Protein AF-A0A1Q7PK46-F1 (afdb_monomer_lite)

Secondary structure (DSSP, 8-state):
--HHHHSSHHHHHHHHHHHHHHHHHHHTT-HHHHHT--HHHHHHHHHHHHHHHHHHHHHT---------SEEEEETTEEEEEEEEEETTTEEEEEEEEEEEETTEEEEEEEEEEESSS-EEEE-TTTT-EEEEPPTTT-S-HHHHHHHHHHTT-HHHHHHHHT-HHHHHT--HHHHHHHHHHHHHHHHHHHT-

Sequence (193 aa):
LDPTVTGNPLRWTMTQLRRKLPAMLGRAGYEQIALQIDPSQLMPTLDEVEAKACEMAISKRRTVRHNRGTDVIEAGNIRFGLEMRVAGQGDGGMAIHVLGDIAGQEIELLAFDCFRIYPHY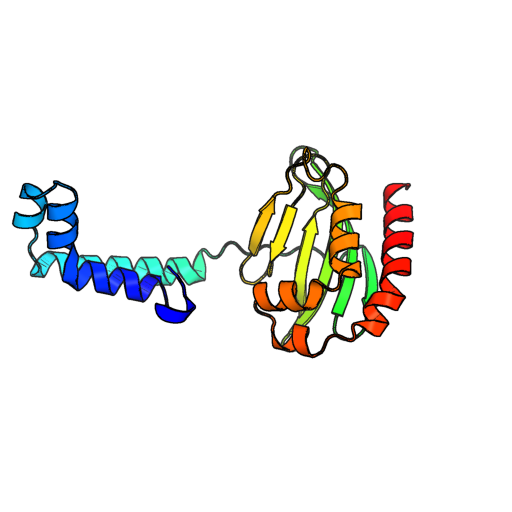HYGPRYKNERIYLDKTLVPDPFKWALNQFKGGKLPAMLTRAGYPTVAAALDEGLIAEKLPEVEARAQTMLSA

Foldseek 3Di:
DPCVVQPPVLVSVLVCCLPCVLVVCVVVVNNVVSVVDDSVVVPVVSVVVSVVVVCCVPVVQQADADDQAPDWADQFQWIWHWHFDQDPPRKTGIKTFIWGDDPNDIAGQKIFGQIDPWTWMAGRSRANRDIDTDDCVVVVGSPVVVLVCLLVVVVLVSSVVSVNNVSSVRGPSVSSNVCSVVVVVVRVVVRVD

Radius of gyration: 22.3 Å; chains: 1; bounding box: 48×36×62 Å

Structure (mmCIF, N/CA/C/O backbone):
data_AF-A0A1Q7PK46-F1
#
_entry.id   AF-A0A1Q7PK46-F1
#
loop_
_atom_site.group_PDB
_atom_site.id
_atom_site.type_symbol
_atom_site.label_atom_id
_atom_site.label_alt_id
_atom_site.label_comp_id
_atom_site.label_asym_id
_atom_site.label_entity_id
_atom_site.label_seq_id
_atom_site.pdbx_PDB_ins_code
_atom_site.Cartn_x
_atom_site.Cartn_y
_atom_site.Cartn_z
_atom_site.occupancy
_atom_site.B_iso_or_equiv
_atom_site.auth_seq_id
_atom_site.auth_comp_id
_atom_site.auth_asym_id
_atom_site.auth_atom_id
_atom_site.pdbx_PDB_model_num
ATOM 1 N N . LEU A 1 1 ? -5.016 -5.047 18.318 1.00 65.25 1 LEU A N 1
ATOM 2 C CA . LEU A 1 1 ? -6.088 -6.067 18.291 1.00 65.25 1 LEU A CA 1
ATOM 3 C C . LEU A 1 1 ? -5.917 -6.853 17.012 1.00 65.25 1 LEU A C 1
ATOM 5 O O . LEU A 1 1 ? -5.817 -6.220 15.968 1.00 65.25 1 LEU A O 1
ATOM 9 N N . ASP A 1 2 ? -5.809 -8.175 17.096 1.00 73.00 2 ASP A N 1
ATOM 10 C CA . ASP A 1 2 ? -5.781 -9.016 15.900 1.00 73.00 2 ASP A CA 1
ATOM 11 C C . ASP A 1 2 ? -7.210 -9.097 15.331 1.00 73.00 2 ASP A C 1
ATOM 13 O O . ASP A 1 2 ? -8.093 -9.668 15.986 1.00 73.00 2 ASP A O 1
ATOM 17 N N . PRO A 1 3 ? -7.474 -8.499 14.154 1.00 66.25 3 PRO A N 1
ATOM 18 C CA . PRO A 1 3 ? -8.810 -8.481 13.565 1.00 66.25 3 PRO A CA 1
ATOM 19 C C . PRO A 1 3 ? -9.306 -9.885 13.190 1.00 66.25 3 PRO A C 1
ATOM 21 O O . PRO A 1 3 ? -10.510 -10.084 13.059 1.00 66.25 3 PRO A O 1
ATOM 24 N N . THR A 1 4 ? -8.406 -10.864 13.071 1.00 69.44 4 THR A N 1
ATOM 25 C CA . THR A 1 4 ? -8.730 -12.256 12.735 1.00 69.44 4 THR A CA 1
ATOM 26 C C . THR A 1 4 ? -9.506 -12.940 13.859 1.00 69.44 4 THR A C 1
ATOM 28 O O . THR A 1 4 ? -10.472 -13.648 13.597 1.00 69.44 4 THR A O 1
ATOM 31 N N . VAL A 1 5 ? -9.129 -12.691 15.118 1.00 75.06 5 VAL A N 1
ATOM 32 C CA . VAL A 1 5 ? -9.766 -13.307 16.299 1.00 75.06 5 VAL A CA 1
ATOM 33 C C . VAL A 1 5 ? -10.762 -12.386 17.003 1.00 75.06 5 VAL A C 1
ATOM 35 O O . VAL A 1 5 ? -11.667 -12.862 17.682 1.00 75.06 5 VAL A O 1
ATOM 38 N N . THR A 1 6 ? -10.620 -11.064 16.859 1.00 75.88 6 THR A N 1
ATOM 39 C CA . THR A 1 6 ? -11.497 -10.084 17.534 1.00 75.88 6 THR A CA 1
ATOM 40 C C . THR A 1 6 ? -12.647 -9.582 16.659 1.00 75.88 6 THR A C 1
ATOM 42 O O . THR A 1 6 ? -13.544 -8.903 17.162 1.00 75.88 6 THR A O 1
ATOM 45 N N . GLY A 1 7 ? -12.662 -9.930 15.367 1.00 80.38 7 GLY A N 1
ATOM 46 C CA . GLY A 1 7 ? -13.632 -9.411 14.409 1.00 80.38 7 GLY A CA 1
ATOM 47 C C . GLY A 1 7 ? -13.458 -7.906 14.203 1.00 80.38 7 GLY A C 1
ATOM 48 O O . GLY A 1 7 ? -12.339 -7.412 14.079 1.00 80.38 7 GLY A O 1
ATOM 49 N N . ASN A 1 8 ? -14.565 -7.156 14.164 1.00 83.62 8 ASN A N 1
ATOM 50 C CA . ASN A 1 8 ? -14.512 -5.697 14.051 1.00 83.62 8 ASN A CA 1
ATOM 51 C C . ASN A 1 8 ? -13.939 -5.082 15.353 1.00 83.62 8 ASN A C 1
ATOM 53 O O . ASN A 1 8 ? -14.611 -5.142 16.389 1.00 83.62 8 ASN A O 1
ATOM 57 N N . PRO A 1 9 ? -12.753 -4.436 15.319 1.00 87.00 9 PRO A N 1
ATOM 58 C CA . PRO A 1 9 ? -12.101 -3.933 16.529 1.00 87.00 9 PRO A CA 1
ATOM 59 C C . PRO A 1 9 ? -12.881 -2.824 17.243 1.00 87.00 9 PRO A C 1
ATOM 61 O O . PRO A 1 9 ? -12.816 -2.723 18.468 1.00 87.00 9 PRO A O 1
ATOM 64 N N . LEU A 1 10 ? -13.635 -2.005 16.502 1.00 89.44 10 LEU A N 1
ATOM 65 C CA . LEU A 1 10 ? -14.489 -0.964 17.075 1.00 89.44 10 LEU A CA 1
ATOM 66 C C . LEU A 1 10 ? -15.607 -1.608 17.890 1.00 89.44 10 LEU A C 1
ATOM 68 O O . LEU A 1 10 ? -15.747 -1.318 19.076 1.00 89.44 10 LEU A O 1
ATOM 72 N N . ARG A 1 11 ? -16.328 -2.564 17.296 1.00 88.12 11 ARG A N 1
ATOM 73 C CA . ARG A 1 11 ? -17.405 -3.288 17.986 1.00 88.12 11 ARG A CA 1
ATOM 74 C C . ARG A 1 11 ? -16.891 -4.037 19.216 1.00 88.12 11 ARG A C 1
ATOM 76 O O . ARG A 1 11 ? -17.524 -4.013 20.274 1.00 88.12 11 ARG A O 1
ATOM 83 N N . TRP A 1 12 ? -15.731 -4.685 19.099 1.00 91.06 12 TRP A N 1
ATOM 84 C CA . TRP A 1 12 ? -15.086 -5.346 20.233 1.00 91.06 12 TRP A CA 1
ATOM 85 C C . TRP A 1 12 ? -14.788 -4.351 21.364 1.00 91.06 12 TRP A C 1
ATOM 87 O O . TRP A 1 12 ? -15.146 -4.607 22.515 1.00 91.06 12 TRP A O 1
ATOM 97 N N . THR A 1 13 ? -14.212 -3.191 21.030 1.00 93.00 13 THR A N 1
ATOM 98 C CA . THR A 1 13 ? -13.866 -2.130 21.992 1.00 93.00 13 THR A CA 1
ATOM 99 C C . THR A 1 13 ? -15.111 -1.595 22.695 1.00 93.00 13 THR A C 1
ATOM 101 O O . THR A 1 13 ? -15.152 -1.555 23.924 1.00 93.00 13 THR A O 1
ATOM 104 N N . MET A 1 14 ? -16.167 -1.279 21.942 1.00 94.94 14 MET A N 1
ATOM 105 C CA . MET A 1 14 ? -17.439 -0.802 22.494 1.00 94.94 14 MET A CA 1
ATOM 106 C C . MET A 1 14 ? -18.112 -1.838 23.404 1.00 94.94 14 MET A C 1
ATOM 108 O O . MET A 1 14 ? -18.717 -1.471 24.415 1.00 94.94 14 MET A O 1
ATOM 112 N N . THR A 1 15 ? -17.945 -3.131 23.105 1.00 93.38 15 THR A N 1
ATOM 113 C CA . THR A 1 15 ? -18.403 -4.229 23.970 1.00 93.38 15 THR A CA 1
ATOM 114 C C . THR A 1 15 ? -17.624 -4.276 25.287 1.00 93.38 15 THR A C 1
ATOM 116 O O . THR A 1 15 ? -18.228 -4.458 26.347 1.00 93.38 15 THR A O 1
ATOM 119 N N . GLN A 1 16 ? -16.297 -4.097 25.251 1.00 94.75 16 GLN A N 1
ATOM 120 C CA . GLN A 1 16 ? -15.490 -4.062 26.475 1.00 94.75 16 GLN A CA 1
ATOM 121 C C . GLN A 1 16 ? -15.822 -2.840 27.328 1.00 94.75 16 GLN A C 1
ATOM 123 O O . GLN A 1 16 ? -16.005 -2.985 28.534 1.00 94.75 16 GLN A O 1
ATOM 128 N N . LEU A 1 17 ? -15.974 -1.659 26.719 1.00 95.94 17 LEU A N 1
ATOM 129 C CA . LEU A 1 17 ? -16.371 -0.442 27.433 1.00 95.94 17 LEU A CA 1
ATOM 130 C C . LEU A 1 17 ? -17.714 -0.635 28.153 1.00 95.94 17 LEU A C 1
ATOM 132 O O . LEU A 1 17 ? -17.801 -0.382 29.350 1.00 95.94 17 LEU A O 1
ATOM 136 N N . ARG A 1 18 ? -18.726 -1.202 27.484 1.00 95.12 18 ARG A N 1
ATOM 137 C CA . ARG A 1 18 ? -20.038 -1.460 28.108 1.00 95.12 18 ARG A CA 1
ATOM 138 C C . ARG A 1 18 ? -19.973 -2.401 29.304 1.00 95.12 18 ARG A C 1
ATOM 140 O O . ARG A 1 18 ? -20.710 -2.229 30.266 1.00 95.12 18 ARG A O 1
ATOM 147 N N . ARG A 1 19 ? -19.118 -3.423 29.238 1.00 94.38 19 ARG A N 1
ATOM 148 C CA . ARG A 1 19 ? -19.104 -4.512 30.228 1.00 94.38 19 ARG A CA 1
ATOM 149 C C . ARG A 1 19 ? -18.072 -4.343 31.332 1.00 94.38 19 ARG A C 1
ATOM 151 O O . ARG A 1 19 ? -18.209 -4.968 32.379 1.00 94.38 19 ARG A O 1
ATOM 158 N N . LYS A 1 20 ? -16.987 -3.616 31.067 1.00 96.00 20 LYS A N 1
ATOM 159 C CA . LYS A 1 20 ? -15.769 -3.659 31.885 1.00 96.00 20 LYS A CA 1
ATOM 160 C C . LYS A 1 20 ? -15.208 -2.285 32.230 1.00 96.00 20 LYS A C 1
ATOM 162 O O . LYS A 1 20 ? -14.212 -2.252 32.942 1.00 96.00 20 LYS A O 1
ATOM 167 N N . LEU A 1 21 ? -15.803 -1.173 31.783 1.00 95.38 21 LEU A N 1
ATOM 168 C CA . LEU A 1 21 ? -15.226 0.160 32.005 1.00 95.38 21 LEU A CA 1
ATOM 169 C C . LEU A 1 21 ? -14.903 0.470 33.481 1.00 95.38 21 LEU A C 1
ATOM 171 O O . LEU A 1 21 ? -13.758 0.843 33.729 1.00 95.38 21 LEU A O 1
ATOM 175 N N . PRO A 1 22 ? -15.792 0.228 34.467 1.00 94.19 22 PRO A N 1
ATOM 176 C CA . PRO A 1 22 ? -15.447 0.454 35.874 1.00 94.19 22 PRO A CA 1
ATOM 177 C C . PRO A 1 22 ? -14.246 -0.385 36.338 1.00 94.19 22 PRO A C 1
ATOM 179 O O . PRO A 1 22 ? -13.312 0.139 36.934 1.00 94.19 22 PRO A O 1
ATOM 182 N N . ALA A 1 23 ? -14.208 -1.672 35.979 1.00 95.50 23 ALA A N 1
ATOM 183 C CA . ALA A 1 23 ? -13.093 -2.555 36.329 1.00 95.50 23 ALA A CA 1
ATOM 184 C C . ALA A 1 23 ? -11.773 -2.141 35.651 1.00 95.50 23 ALA A C 1
ATOM 186 O O . ALA A 1 23 ? -10.703 -2.264 36.245 1.00 95.50 23 ALA A O 1
ATOM 187 N N . MET A 1 24 ? -11.835 -1.642 34.410 1.00 97.00 24 MET A N 1
ATOM 188 C CA . MET A 1 24 ? -10.669 -1.107 33.701 1.00 97.00 24 MET A CA 1
ATOM 189 C C . MET A 1 24 ? -10.132 0.155 34.386 1.00 97.00 24 MET A C 1
ATOM 191 O O . MET A 1 24 ? -8.918 0.291 34.522 1.00 97.00 24 MET A O 1
ATOM 195 N N . LEU A 1 25 ? -11.016 1.039 34.856 1.00 96.44 25 LEU A N 1
ATOM 196 C CA . LEU A 1 25 ? -10.638 2.250 35.588 1.00 96.44 25 LEU A CA 1
ATOM 197 C C . LEU A 1 25 ? -10.035 1.936 36.957 1.00 96.44 25 LEU A C 1
ATOM 199 O O . LEU A 1 25 ? -8.979 2.480 37.274 1.00 96.44 25 LEU A O 1
ATOM 203 N N . GLY A 1 26 ? -10.634 1.021 37.723 1.00 95.69 26 GLY A N 1
ATOM 204 C CA . GLY A 1 26 ? -10.070 0.577 39.001 1.00 95.69 26 GLY A CA 1
ATOM 205 C C . GLY A 1 26 ? -8.669 -0.014 38.833 1.00 95.69 26 GLY A C 1
ATOM 206 O O . GLY A 1 26 ? -7.710 0.423 39.467 1.00 95.69 26 GLY A O 1
ATOM 207 N N . ARG A 1 27 ? -8.492 -0.900 37.841 1.00 96.19 27 ARG A N 1
ATO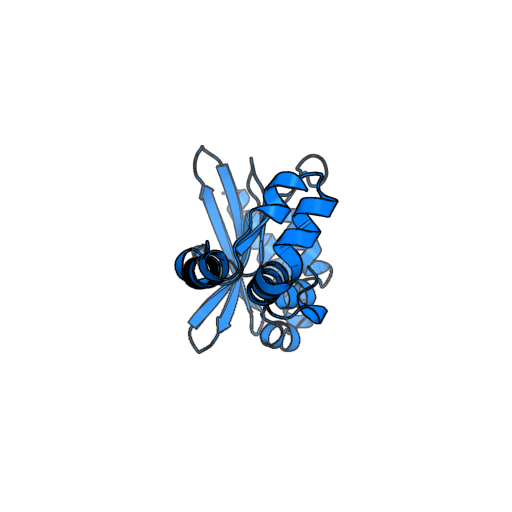M 208 C CA . ARG A 1 27 ? -7.170 -1.448 37.490 1.00 96.19 27 ARG A CA 1
ATOM 209 C C . ARG A 1 27 ? -6.155 -0.374 37.084 1.00 96.19 27 ARG A C 1
ATOM 211 O O . ARG A 1 27 ? -4.967 -0.545 37.339 1.00 96.19 27 ARG A O 1
ATOM 218 N N . ALA A 1 28 ? -6.599 0.699 36.436 1.00 96.25 28 ALA A N 1
ATOM 219 C CA . ALA A 1 28 ? -5.750 1.824 36.053 1.00 96.25 28 ALA A CA 1
ATOM 220 C C . ALA A 1 28 ? -5.444 2.790 37.221 1.00 96.25 28 ALA A C 1
ATOM 222 O O . ALA A 1 28 ? -4.757 3.785 37.008 1.00 96.25 28 ALA A O 1
ATOM 223 N N . GLY A 1 29 ? -5.919 2.504 38.441 1.00 96.88 29 GLY A N 1
ATOM 224 C CA . GLY A 1 29 ? -5.702 3.324 39.637 1.00 96.88 29 GLY A CA 1
ATOM 225 C C . GLY A 1 29 ? -6.767 4.401 39.870 1.00 96.88 29 GLY A C 1
ATOM 226 O O . GLY A 1 29 ? -6.625 5.213 40.780 1.00 96.88 29 GLY A O 1
ATOM 227 N N . TYR A 1 30 ? -7.848 4.409 39.085 1.00 96.38 30 TYR A N 1
ATOM 228 C CA . TYR A 1 30 ? -8.936 5.389 39.161 1.00 96.38 30 TYR A CA 1
ATOM 229 C C . TYR A 1 30 ? -10.172 4.839 39.887 1.00 96.38 30 TYR A C 1
ATOM 231 O O . TYR A 1 30 ? -11.304 5.026 39.440 1.00 96.38 30 TYR A O 1
ATOM 239 N N . GLU A 1 31 ? -9.968 4.165 41.021 1.00 95.31 31 GLU A N 1
ATOM 240 C CA . GLU A 1 31 ? -11.033 3.495 41.787 1.00 95.31 31 GLU A CA 1
ATOM 241 C C . GLU A 1 31 ? -12.183 4.451 42.155 1.00 95.31 31 GLU A C 1
ATOM 243 O O . GLU A 1 31 ? -13.356 4.124 41.997 1.00 95.31 31 GLU A O 1
ATOM 248 N N . GLN A 1 32 ? -11.850 5.682 42.561 1.00 95.75 32 GLN A N 1
ATOM 249 C CA . GLN A 1 32 ? -12.845 6.694 42.930 1.00 95.75 32 GLN A CA 1
ATOM 250 C C . GLN A 1 32 ? -13.731 7.114 41.751 1.00 95.75 32 GLN A C 1
ATOM 252 O O . GLN A 1 32 ? -14.912 7.381 41.939 1.00 95.75 32 GLN A O 1
ATOM 257 N N . ILE A 1 33 ? -13.184 7.135 40.531 1.00 94.12 33 ILE A N 1
ATOM 258 C CA . ILE A 1 33 ? -13.953 7.432 39.316 1.00 94.12 33 ILE A CA 1
ATOM 259 C C . ILE A 1 33 ? -14.823 6.227 38.956 1.00 94.12 33 ILE A C 1
ATOM 261 O O . ILE A 1 33 ? -15.988 6.396 38.610 1.00 94.12 33 ILE A O 1
ATOM 265 N N . ALA A 1 34 ? -14.287 5.007 39.077 1.00 93.69 34 ALA A N 1
ATOM 266 C CA . ALA A 1 34 ? -15.022 3.779 38.787 1.00 93.69 34 ALA A CA 1
ATOM 267 C C . ALA A 1 34 ? -16.292 3.636 39.644 1.00 93.69 34 ALA A C 1
ATOM 269 O O . ALA A 1 34 ? -17.333 3.245 39.118 1.00 93.69 34 ALA A O 1
ATOM 270 N N . LEU A 1 35 ? -16.217 3.998 40.930 1.00 94.06 35 LEU A N 1
ATOM 271 C CA . LEU A 1 35 ? -17.347 3.963 41.868 1.00 94.06 35 LEU A CA 1
ATOM 272 C C . LEU A 1 35 ? -18.450 4.982 41.547 1.00 94.06 35 LEU A C 1
ATOM 274 O O . LEU A 1 35 ? -19.590 4.792 41.958 1.00 94.06 35 LEU A O 1
ATOM 278 N N . GLN A 1 36 ? -18.122 6.054 40.825 1.00 95.00 36 GLN A N 1
ATOM 279 C CA . GLN A 1 36 ? -19.065 7.121 40.472 1.00 95.00 36 GLN A CA 1
ATOM 280 C C . GLN A 1 36 ? -19.786 6.873 39.142 1.00 95.00 36 GLN A C 1
ATOM 282 O O . GLN A 1 36 ? -20.652 7.657 38.758 1.00 95.00 36 GLN A O 1
ATOM 287 N N . ILE A 1 37 ? -19.441 5.806 38.415 1.00 93.00 37 ILE A N 1
ATOM 288 C CA . ILE A 1 37 ? -20.071 5.504 37.130 1.00 93.00 37 ILE A CA 1
ATOM 289 C C . ILE A 1 37 ? -21.493 4.997 37.354 1.00 93.00 37 ILE A C 1
ATOM 291 O O . ILE A 1 37 ? -21.697 3.888 37.845 1.00 93.00 37 ILE A O 1
ATOM 295 N N . ASP A 1 38 ? -22.465 5.778 36.890 1.00 93.94 38 ASP A N 1
ATOM 296 C CA . ASP A 1 38 ? -23.855 5.359 36.749 1.00 93.94 38 ASP A CA 1
ATOM 297 C C . ASP A 1 38 ? -24.055 4.648 35.393 1.00 93.94 38 ASP A C 1
ATOM 299 O O . ASP A 1 38 ? -23.946 5.286 34.336 1.00 93.94 38 ASP A O 1
ATOM 303 N N . PRO A 1 39 ? -24.371 3.336 35.376 1.00 89.69 39 PRO A N 1
ATOM 304 C CA . PRO A 1 39 ? -24.617 2.606 34.137 1.00 89.69 39 PRO A CA 1
ATOM 305 C C . PRO A 1 39 ? -25.751 3.200 33.293 1.00 89.69 39 PRO A C 1
ATOM 307 O O . PRO A 1 39 ? -25.677 3.146 32.066 1.00 89.69 39 PRO A O 1
ATOM 310 N N . SER A 1 40 ? -26.777 3.782 33.921 1.00 93.38 40 SER A N 1
ATOM 311 C CA . SER A 1 40 ? -27.939 4.335 33.216 1.00 93.38 40 SER A CA 1
ATOM 312 C C . SER A 1 40 ? -27.595 5.587 32.403 1.00 93.38 40 SER A C 1
ATOM 314 O O . SER A 1 40 ? -28.170 5.803 31.339 1.00 93.38 40 SER A O 1
ATOM 316 N N . GLN A 1 41 ? -26.599 6.359 32.848 1.00 93.38 41 GLN A N 1
ATOM 317 C CA . GLN A 1 41 ? -26.070 7.526 32.132 1.00 93.38 41 GLN A CA 1
ATOM 318 C C . GLN A 1 41 ? -24.951 7.142 31.152 1.00 93.38 41 GLN A C 1
ATOM 320 O O . GLN A 1 41 ? -24.800 7.742 30.083 1.00 93.38 41 GLN A O 1
ATOM 325 N N . LEU A 1 42 ? -24.170 6.111 31.491 1.00 93.00 42 LEU A N 1
ATOM 326 C CA . LEU A 1 42 ? -23.065 5.642 30.662 1.00 93.00 42 LEU A CA 1
ATOM 327 C C . LEU A 1 42 ? -23.545 4.971 29.368 1.00 93.00 42 LEU A C 1
ATOM 329 O O . LEU A 1 42 ? -22.960 5.226 28.316 1.00 93.00 42 LEU A O 1
ATOM 333 N N . MET A 1 43 ? -24.567 4.106 29.422 1.00 94.38 43 MET A N 1
ATOM 334 C CA . MET A 1 43 ? -24.985 3.329 28.243 1.00 94.38 43 MET A CA 1
ATOM 335 C C . MET A 1 43 ? -25.420 4.215 27.058 1.00 94.38 43 MET A C 1
ATOM 337 O O . MET A 1 43 ? -24.848 4.026 25.983 1.00 94.38 43 MET A O 1
ATOM 341 N N . PRO A 1 44 ? -26.301 5.227 27.223 1.00 96.62 44 PRO A N 1
ATOM 342 C CA . PRO A 1 44 ? -26.673 6.124 26.122 1.00 96.62 44 PRO A CA 1
ATOM 343 C C . PRO A 1 44 ? -25.472 6.884 25.549 1.00 96.62 44 PRO A C 1
ATOM 345 O O . PRO A 1 44 ? -25.319 7.009 24.336 1.00 96.62 44 PRO A O 1
ATOM 348 N N . THR A 1 45 ? -24.555 7.321 26.418 1.00 96.25 45 THR A N 1
ATOM 349 C CA . THR A 1 45 ? -23.322 7.997 25.995 1.00 96.25 45 THR A CA 1
ATOM 350 C C . THR A 1 45 ? -22.448 7.074 25.142 1.00 96.25 45 THR A C 1
ATOM 352 O O . THR A 1 45 ? -21.900 7.488 24.122 1.00 96.25 45 THR A O 1
ATOM 355 N N . LEU A 1 46 ? -22.318 5.799 25.522 1.00 96.44 46 LEU A N 1
ATOM 356 C CA . LEU A 1 46 ? -21.568 4.821 24.737 1.00 96.44 46 LEU A CA 1
ATOM 357 C C . LEU A 1 46 ? -22.254 4.479 23.405 1.00 96.44 46 LEU A C 1
ATOM 359 O O . LEU A 1 46 ? -21.551 4.122 22.456 1.00 96.44 46 LEU A O 1
ATOM 363 N N . ASP A 1 47 ? -23.581 4.579 23.305 1.00 95.31 47 ASP A N 1
ATOM 364 C CA . ASP A 1 47 ? -24.308 4.424 22.037 1.00 95.31 47 ASP A CA 1
ATOM 365 C C . ASP A 1 47 ? -23.990 5.583 21.085 1.00 95.31 47 ASP A C 1
ATOM 367 O O . ASP A 1 47 ? -23.646 5.354 19.924 1.00 95.31 47 ASP A O 1
ATOM 371 N N . GLU A 1 48 ? -23.979 6.821 21.587 1.00 96.25 48 GLU A N 1
ATOM 372 C CA . GLU A 1 48 ? -23.547 7.984 20.804 1.00 96.25 48 GLU A CA 1
ATOM 373 C C . GLU A 1 48 ? -22.084 7.881 20.356 1.00 96.25 48 GLU A C 1
ATOM 375 O O . GLU A 1 48 ? -21.753 8.213 19.213 1.00 96.25 48 GLU A O 1
ATOM 380 N N . VAL A 1 49 ? -21.196 7.422 21.245 1.00 95.38 49 VAL A N 1
ATOM 381 C CA . VAL A 1 49 ? -19.780 7.205 20.919 1.00 95.38 49 VAL A CA 1
ATOM 382 C C . VAL A 1 49 ? -19.638 6.147 19.828 1.00 95.38 49 VAL A C 1
ATOM 384 O O . VAL A 1 49 ? -18.883 6.361 18.882 1.00 95.38 49 VAL A O 1
ATOM 387 N N . GLU A 1 50 ? -20.364 5.030 19.919 1.00 94.81 50 GLU A N 1
ATOM 388 C CA . GLU A 1 50 ? -20.331 3.979 18.897 1.00 94.81 50 GLU A CA 1
ATOM 389 C C . GLU A 1 50 ? -20.851 4.483 17.550 1.00 94.81 50 GLU A C 1
ATOM 391 O O . GLU A 1 50 ? -20.200 4.257 16.530 1.00 94.81 50 GLU A O 1
ATOM 396 N N . ALA A 1 51 ? -21.965 5.220 17.539 1.00 92.81 51 ALA A N 1
ATOM 397 C CA . ALA A 1 51 ? -22.526 5.802 16.324 1.00 92.81 51 ALA A CA 1
ATOM 398 C C . ALA A 1 51 ? -21.530 6.754 15.642 1.00 92.81 51 ALA A C 1
ATOM 400 O O . ALA A 1 51 ? -21.215 6.577 14.462 1.00 92.81 51 ALA A O 1
ATOM 401 N N . LYS A 1 52 ? -20.953 7.699 16.397 1.00 93.19 52 LYS A N 1
ATOM 402 C CA . LYS A 1 52 ? -19.942 8.642 15.886 1.00 93.19 52 LYS A CA 1
ATOM 403 C C . LYS A 1 52 ? -18.677 7.921 15.420 1.00 93.19 52 LYS A C 1
ATOM 405 O O . LYS A 1 52 ? -18.112 8.270 14.386 1.00 93.19 52 LYS A O 1
ATOM 410 N N . ALA A 1 53 ? -18.222 6.903 16.150 1.00 89.69 53 ALA A N 1
ATOM 411 C CA . ALA A 1 53 ? -17.041 6.135 15.772 1.00 89.69 53 ALA A CA 1
ATOM 412 C C . ALA A 1 53 ? -17.273 5.331 14.480 1.00 89.69 53 ALA A C 1
ATOM 414 O O . ALA A 1 53 ? -16.399 5.312 13.611 1.00 89.69 53 ALA A O 1
ATOM 415 N N . CYS A 1 54 ? -18.444 4.707 14.324 1.00 87.44 54 CYS A N 1
ATOM 416 C CA . CYS A 1 54 ? -18.843 4.007 13.102 1.00 87.44 54 CYS A CA 1
ATOM 417 C C . CYS A 1 54 ? -18.933 4.964 11.911 1.00 87.44 54 CYS A C 1
ATOM 419 O O . CYS A 1 54 ? -18.389 4.665 10.848 1.00 87.44 54 CYS A O 1
ATOM 421 N N . GLU A 1 55 ? -19.555 6.130 12.100 1.00 88.88 55 GLU A N 1
ATOM 422 C CA . GLU A 1 55 ? -19.612 7.180 11.086 1.00 88.88 55 GLU A CA 1
ATOM 423 C C . GLU A 1 55 ? -18.199 7.588 10.657 1.00 88.88 55 GLU A C 1
ATOM 425 O O . GLU A 1 55 ? -17.872 7.524 9.475 1.00 88.88 55 GLU A O 1
ATOM 430 N N . MET A 1 56 ? -17.319 7.915 11.610 1.00 85.75 56 MET A N 1
ATOM 431 C CA . MET A 1 56 ? -15.935 8.300 11.326 1.00 85.75 56 MET A CA 1
ATOM 432 C C . MET A 1 56 ? -15.141 7.192 10.621 1.00 85.75 56 MET A C 1
ATOM 434 O O . MET A 1 56 ? -14.338 7.487 9.736 1.00 85.75 56 MET A O 1
ATOM 438 N N . ALA A 1 57 ? -15.367 5.923 10.971 1.00 81.88 57 ALA A N 1
ATOM 439 C CA . ALA A 1 57 ? -14.706 4.779 10.340 1.00 81.88 57 ALA A CA 1
ATOM 440 C C . ALA A 1 57 ? -15.077 4.602 8.854 1.00 81.88 57 ALA A C 1
ATOM 442 O O . ALA A 1 57 ? -14.365 3.900 8.124 1.00 81.88 57 ALA A O 1
ATOM 443 N N . ILE A 1 58 ? -16.169 5.231 8.413 1.00 77.19 58 ILE A N 1
ATOM 444 C CA . ILE A 1 58 ? -16.624 5.266 7.022 1.00 77.19 58 ILE A CA 1
ATOM 445 C C . ILE A 1 58 ? -16.243 6.607 6.384 1.00 77.19 58 ILE A C 1
ATOM 447 O O . ILE A 1 58 ? -15.500 6.632 5.405 1.00 77.19 58 ILE A O 1
ATOM 451 N N . SER A 1 59 ? -16.711 7.721 6.953 1.00 74.56 59 SER A N 1
ATOM 452 C CA . SER A 1 59 ? -16.646 9.060 6.354 1.00 74.56 59 SER A CA 1
ATOM 453 C C . SER A 1 59 ? -15.272 9.719 6.450 1.00 74.56 59 SER A C 1
ATOM 455 O O . SER A 1 59 ? -14.922 10.538 5.605 1.00 74.56 59 SER A O 1
ATOM 457 N N . LYS A 1 60 ? -14.462 9.351 7.451 1.00 73.50 60 LYS A N 1
ATOM 458 C CA . LYS A 1 60 ? -13.115 9.907 7.664 1.00 73.50 60 LYS A CA 1
ATOM 459 C C . LYS A 1 60 ? -12.005 8.934 7.284 1.00 73.50 60 LYS A C 1
ATOM 461 O O . LYS A 1 60 ? -10.855 9.129 7.691 1.00 73.50 60 LYS A O 1
ATOM 466 N N . ARG A 1 61 ? -12.302 7.896 6.487 1.00 71.69 61 ARG A N 1
ATOM 467 C CA . ARG A 1 61 ? -11.239 7.095 5.868 1.00 71.69 61 ARG A CA 1
ATOM 468 C C . ARG A 1 61 ? -10.383 8.006 5.008 1.00 71.69 61 ARG A C 1
ATOM 470 O O . ARG A 1 61 ? -10.833 8.578 4.022 1.00 71.69 61 ARG A O 1
ATOM 477 N N . ARG A 1 62 ? -9.114 8.117 5.384 1.00 76.62 62 ARG A N 1
ATOM 478 C CA . ARG A 1 62 ? -8.116 8.800 4.573 1.00 76.62 62 ARG A CA 1
ATOM 479 C C . ARG A 1 62 ? -7.791 7.896 3.398 1.00 76.62 62 ARG A C 1
ATOM 481 O O . ARG A 1 62 ? -6.904 7.071 3.530 1.00 76.62 62 ARG A O 1
ATOM 488 N N . THR A 1 63 ? -8.477 8.036 2.277 1.00 84.19 63 THR A N 1
ATOM 489 C CA . THR A 1 63 ? -8.039 7.456 1.001 1.00 84.19 63 THR A CA 1
ATOM 490 C C . THR A 1 63 ? -7.257 8.489 0.209 1.00 84.19 63 THR A C 1
ATOM 492 O O . THR A 1 63 ? -7.485 9.689 0.361 1.00 84.19 63 THR A O 1
ATOM 495 N N . VAL A 1 64 ? -6.357 8.040 -0.655 1.00 84.06 64 VAL A N 1
ATOM 496 C CA . VAL A 1 64 ? -5.696 8.891 -1.646 1.00 84.06 64 VAL A CA 1
ATOM 497 C C . VAL A 1 64 ? -5.966 8.296 -3.024 1.00 84.06 64 VAL A C 1
ATOM 499 O O . VAL A 1 64 ? -6.057 7.079 -3.183 1.00 84.06 64 VAL A O 1
ATOM 502 N N . ARG A 1 65 ? -6.142 9.168 -4.015 1.00 85.25 65 ARG A N 1
ATOM 503 C CA . ARG A 1 65 ? -6.185 8.789 -5.423 1.00 85.25 65 ARG A CA 1
ATOM 504 C C . ARG A 1 65 ? -4.986 9.425 -6.105 1.00 85.25 65 ARG A C 1
ATOM 506 O O . ARG A 1 65 ? -4.900 10.651 -6.143 1.00 85.25 65 ARG A O 1
ATOM 513 N N . HIS A 1 66 ? -4.083 8.602 -6.613 1.00 85.69 66 HIS A N 1
ATOM 514 C CA . HIS A 1 66 ? -3.041 9.063 -7.517 1.00 85.69 66 HIS A CA 1
ATOM 515 C C . HIS A 1 66 ? -3.513 8.999 -8.970 1.00 85.69 66 HIS A C 1
ATOM 517 O O . HIS A 1 66 ? -4.608 8.507 -9.274 1.00 85.69 66 HIS A O 1
ATOM 523 N N . ASN A 1 67 ? -2.684 9.538 -9.858 1.00 87.88 67 ASN A N 1
ATOM 524 C CA . ASN A 1 67 ? -2.801 9.283 -11.281 1.00 87.88 67 ASN A CA 1
ATOM 525 C C . ASN A 1 67 ? -2.362 7.839 -11.579 1.00 87.88 67 ASN A C 1
ATOM 527 O O . ASN A 1 67 ? -1.685 7.208 -10.774 1.00 87.88 67 ASN A O 1
ATOM 531 N N . ARG A 1 68 ? -2.741 7.314 -12.744 1.00 93.38 68 ARG A N 1
ATOM 532 C CA . ARG A 1 68 ? -2.297 5.993 -13.211 1.00 93.38 68 ARG A CA 1
ATOM 533 C C . ARG A 1 68 ? -0.859 5.996 -13.747 1.00 93.38 68 ARG A C 1
ATOM 535 O O . ARG A 1 68 ? -0.370 4.948 -14.138 1.00 93.38 68 ARG A O 1
ATOM 542 N N . GLY A 1 69 ? -0.215 7.160 -13.802 1.00 93.06 69 GLY A N 1
ATOM 543 C CA . GLY A 1 69 ? 1.049 7.394 -14.493 1.00 93.06 69 GLY A CA 1
ATOM 544 C C . GLY A 1 69 ? 0.897 7.769 -15.966 1.00 93.06 69 GLY A C 1
ATOM 545 O O . GLY A 1 69 ? -0.172 7.612 -16.561 1.00 93.06 69 GLY A O 1
ATOM 546 N N . THR A 1 70 ? 1.968 8.324 -16.533 1.00 93.81 70 THR A N 1
ATOM 547 C CA . THR A 1 70 ? 2.049 8.704 -17.954 1.00 93.81 70 THR A CA 1
ATOM 548 C C . THR A 1 70 ? 2.337 7.500 -18.835 1.00 93.81 70 THR A C 1
ATOM 550 O O . THR A 1 70 ? 1.850 7.421 -19.960 1.00 93.81 70 THR A O 1
ATOM 553 N N . ASP A 1 71 ? 3.093 6.549 -18.296 1.00 97.00 71 ASP A N 1
ATOM 554 C CA . ASP A 1 71 ? 3.572 5.374 -18.998 1.00 97.00 71 ASP A CA 1
ATOM 555 C C . ASP A 1 71 ? 3.046 4.139 -18.287 1.00 97.00 71 ASP A C 1
ATOM 557 O O . ASP A 1 71 ? 3.278 3.961 -17.093 1.00 97.00 71 ASP A O 1
ATOM 561 N N . VAL A 1 72 ? 2.299 3.307 -19.008 1.00 98.06 72 VAL A N 1
ATOM 562 C CA . VAL A 1 72 ? 1.624 2.144 -18.433 1.00 98.06 72 VAL A CA 1
ATOM 563 C C . VAL A 1 72 ? 2.045 0.891 -19.177 1.00 98.06 72 VAL A C 1
ATOM 565 O O . VAL A 1 72 ? 1.940 0.828 -20.399 1.00 98.06 72 VAL A O 1
ATOM 568 N N . ILE A 1 73 ? 2.507 -0.100 -18.419 1.00 98.38 73 ILE A N 1
ATOM 569 C CA . ILE A 1 73 ? 2.964 -1.394 -18.920 1.00 98.38 73 ILE A CA 1
ATOM 570 C C . ILE A 1 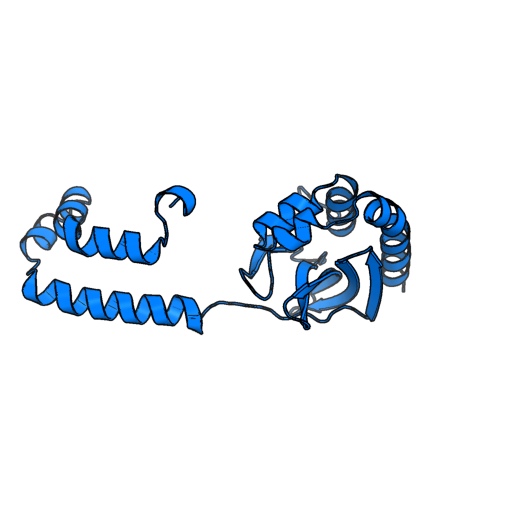73 ? 2.016 -2.474 -18.395 1.00 98.38 73 ILE A C 1
ATOM 572 O O . ILE A 1 73 ? 1.840 -2.641 -17.186 1.00 98.38 73 ILE A O 1
ATOM 576 N N . GLU A 1 74 ? 1.392 -3.193 -19.324 1.00 98.06 74 GLU A N 1
ATOM 577 C CA . GLU A 1 74 ? 0.477 -4.308 -19.064 1.00 98.06 74 GLU A CA 1
ATOM 578 C C . GLU A 1 74 ? 1.245 -5.552 -18.602 1.00 98.06 74 GLU A C 1
ATOM 580 O O . GLU A 1 74 ? 2.223 -5.953 -19.236 1.00 98.06 74 GLU A O 1
ATOM 585 N N . ALA A 1 75 ? 0.783 -6.187 -17.524 1.00 97.50 75 ALA A N 1
ATOM 586 C CA . ALA A 1 75 ? 1.374 -7.400 -16.959 1.00 97.50 75 ALA A CA 1
ATOM 587 C C . ALA A 1 75 ? 0.275 -8.371 -16.487 1.00 97.50 75 ALA A C 1
ATOM 589 O O . ALA A 1 75 ? 0.196 -8.747 -15.316 1.00 97.50 75 ALA A O 1
ATOM 590 N N . GLY A 1 76 ? -0.609 -8.754 -17.413 1.00 96.44 76 GLY A N 1
ATOM 591 C CA . GLY A 1 76 ? -1.707 -9.686 -17.157 1.00 96.44 76 GLY A CA 1
ATOM 592 C C . GLY A 1 76 ? -2.921 -8.991 -16.547 1.00 96.44 76 GLY A C 1
ATOM 593 O O . GLY A 1 76 ? -3.476 -8.070 -17.137 1.00 96.44 76 GLY A O 1
ATOM 594 N N . ASN A 1 77 ? -3.358 -9.435 -15.368 1.00 97.19 77 ASN A N 1
ATOM 595 C CA . ASN A 1 77 ? -4.493 -8.841 -14.650 1.00 97.19 77 ASN A CA 1
ATOM 596 C C . ASN A 1 77 ? -4.124 -7.571 -13.854 1.00 97.19 77 ASN A C 1
ATOM 598 O O . ASN A 1 77 ? -4.987 -6.994 -13.185 1.00 97.19 77 ASN A O 1
ATOM 602 N N . ILE A 1 78 ? -2.857 -7.149 -13.910 1.00 98.25 78 ILE A N 1
ATOM 603 C CA . ILE A 1 78 ? -2.367 -5.895 -13.343 1.00 98.25 78 ILE A CA 1
ATOM 604 C C . ILE A 1 78 ? -1.582 -5.089 -14.376 1.00 98.25 78 ILE A C 1
ATOM 606 O O . ILE A 1 78 ? -1.132 -5.604 -15.400 1.00 98.25 78 ILE A O 1
ATOM 610 N N . ARG A 1 79 ? -1.372 -3.813 -14.060 1.00 98.50 79 ARG A N 1
ATOM 611 C CA . ARG A 1 79 ? -0.571 -2.873 -14.848 1.00 98.50 79 ARG A CA 1
ATOM 612 C C . ARG A 1 79 ? 0.389 -2.106 -13.951 1.00 98.50 79 ARG A C 1
ATOM 614 O O . ARG A 1 79 ? 0.018 -1.730 -12.837 1.00 98.50 79 ARG A O 1
ATOM 621 N N . PHE A 1 80 ? 1.588 -1.834 -14.454 1.00 98.62 80 PHE A N 1
ATOM 622 C CA . PHE A 1 80 ? 2.541 -0.921 -13.830 1.00 98.62 80 PHE A CA 1
ATOM 623 C C . PHE A 1 80 ? 2.429 0.448 -14.487 1.00 98.62 80 PHE A C 1
ATOM 625 O O . PHE A 1 80 ? 2.756 0.608 -15.658 1.00 98.62 80 PHE A O 1
ATOM 632 N N . GLY A 1 81 ? 1.953 1.427 -13.731 1.00 98.38 81 GLY A N 1
ATOM 633 C CA . GLY A 1 81 ? 1.963 2.829 -14.109 1.00 98.38 81 GLY A CA 1
ATOM 634 C C . GLY A 1 81 ? 3.202 3.535 -13.578 1.00 98.38 81 GLY A C 1
ATOM 635 O O . GLY A 1 81 ? 3.543 3.360 -12.411 1.00 98.38 81 GLY A O 1
ATOM 636 N N . LEU A 1 82 ? 3.860 4.342 -14.401 1.00 98.25 82 LEU A N 1
ATOM 637 C CA . LEU A 1 82 ? 5.044 5.114 -14.035 1.00 98.25 82 LEU A CA 1
ATOM 638 C C . LEU A 1 82 ? 4.758 6.610 -14.142 1.00 98.25 82 LEU A C 1
ATOM 640 O O . LEU A 1 82 ? 4.161 7.078 -15.114 1.00 98.25 82 LEU A O 1
ATOM 644 N N . GLU A 1 83 ? 5.195 7.369 -13.142 1.00 95.94 83 GLU A N 1
ATOM 645 C CA . GLU A 1 83 ? 5.028 8.821 -13.098 1.00 95.94 83 GLU A CA 1
ATOM 646 C C . GLU A 1 83 ? 6.239 9.477 -12.432 1.00 95.94 83 GLU A C 1
ATOM 648 O O . GLU A 1 83 ? 6.636 9.090 -11.335 1.00 95.94 83 GLU A O 1
ATOM 653 N N . MET A 1 84 ? 6.801 10.522 -13.045 1.00 95.31 84 MET A N 1
ATOM 654 C CA . MET A 1 84 ? 7.675 11.442 -12.314 1.00 95.31 84 MET A CA 1
ATOM 655 C C . MET A 1 84 ? 6.803 12.441 -11.563 1.00 95.31 84 MET A C 1
ATOM 657 O O . MET A 1 84 ? 6.221 13.350 -12.155 1.00 95.31 84 MET A O 1
ATOM 661 N N . ARG A 1 85 ? 6.694 12.264 -10.247 1.00 93.06 85 ARG A N 1
ATOM 662 C CA . ARG A 1 85 ? 5.812 13.074 -9.404 1.00 93.06 85 ARG A CA 1
ATOM 663 C C . ARG A 1 85 ? 6.572 14.190 -8.713 1.00 93.06 85 ARG A C 1
ATOM 665 O O . ARG A 1 85 ? 7.686 14.001 -8.227 1.00 93.06 85 ARG A O 1
ATOM 672 N N . VAL A 1 86 ? 5.907 15.334 -8.591 1.00 90.88 86 VAL A N 1
ATOM 673 C CA . VAL A 1 86 ? 6.278 16.415 -7.675 1.00 90.88 86 VAL A CA 1
ATOM 674 C C . VAL A 1 86 ? 5.245 16.443 -6.555 1.00 90.88 86 VAL A C 1
ATOM 676 O O . VAL A 1 86 ? 4.041 16.439 -6.813 1.00 90.88 86 VAL A O 1
ATOM 679 N N . ALA A 1 87 ? 5.707 16.446 -5.309 1.00 85.00 87 ALA A N 1
ATOM 680 C CA . ALA A 1 87 ? 4.861 16.391 -4.128 1.00 85.00 87 ALA A CA 1
ATOM 681 C C . ALA A 1 87 ? 5.242 17.490 -3.131 1.00 85.00 87 ALA A C 1
ATOM 683 O O . ALA A 1 87 ? 6.382 17.575 -2.680 1.00 85.00 87 ALA A O 1
ATOM 684 N N . GLY A 1 88 ? 4.256 18.298 -2.730 1.00 80.50 88 GLY A N 1
ATOM 685 C CA . GLY A 1 88 ? 4.379 19.247 -1.621 1.00 80.50 88 GLY A CA 1
ATOM 686 C C . GLY A 1 88 ? 5.652 20.100 -1.652 1.00 80.50 88 GLY A C 1
ATOM 687 O O . GLY A 1 88 ? 6.000 20.666 -2.680 1.00 80.50 88 GLY A O 1
ATOM 688 N N . GLN A 1 89 ? 6.320 20.199 -0.500 1.00 80.56 89 GLN A N 1
ATOM 689 C CA . GLN A 1 89 ? 7.472 21.057 -0.175 1.00 80.56 89 GLN A CA 1
ATOM 690 C C . GLN A 1 89 ? 8.771 20.717 -0.952 1.00 80.56 89 GLN A C 1
ATOM 692 O O . GLN A 1 89 ? 9.835 20.573 -0.358 1.00 80.56 89 GLN A O 1
ATOM 697 N N . GLY A 1 90 ? 8.701 20.559 -2.274 1.00 85.88 90 GLY A N 1
ATOM 698 C CA . GLY A 1 90 ? 9.842 20.210 -3.128 1.00 85.88 90 GLY A CA 1
ATOM 699 C C . GLY A 1 90 ? 10.223 18.724 -3.118 1.00 85.88 90 GLY A C 1
ATOM 700 O O . GLY A 1 90 ? 11.255 18.349 -3.687 1.00 85.88 90 GLY A O 1
ATOM 701 N N . ASP A 1 91 ? 9.403 17.865 -2.507 1.00 94.44 91 ASP A N 1
ATOM 702 C CA . ASP A 1 91 ? 9.588 16.418 -2.584 1.00 94.44 91 ASP A CA 1
ATOM 703 C C . ASP A 1 91 ? 9.078 15.867 -3.927 1.00 94.44 91 ASP A C 1
ATOM 705 O O . ASP A 1 91 ? 8.484 16.575 -4.744 1.00 94.44 91 ASP A O 1
ATOM 709 N N . GLY A 1 92 ? 9.351 14.596 -4.191 1.00 94.25 92 GLY A N 1
ATOM 710 C CA . GLY A 1 92 ? 8.957 13.916 -5.414 1.00 94.25 92 GLY A CA 1
ATOM 711 C C . GLY A 1 92 ? 10.033 12.971 -5.920 1.00 94.25 92 GLY A C 1
ATOM 712 O O . GLY A 1 92 ? 11.101 12.832 -5.321 1.00 94.25 92 GLY A O 1
ATOM 713 N N . GLY A 1 93 ? 9.751 12.323 -7.038 1.00 95.62 93 GLY A N 1
ATOM 714 C CA . GLY A 1 93 ? 10.587 11.283 -7.620 1.00 95.62 93 GLY A CA 1
ATOM 715 C C . GLY A 1 93 ? 9.762 10.339 -8.480 1.00 95.62 93 GLY A C 1
ATOM 716 O O . GLY A 1 93 ? 8.619 10.642 -8.825 1.00 95.62 93 GLY A O 1
ATOM 717 N N . MET A 1 94 ? 10.351 9.192 -8.802 1.00 97.56 94 MET A N 1
ATOM 718 C CA . MET A 1 94 ? 9.654 8.131 -9.517 1.00 97.56 94 MET A CA 1
ATOM 719 C C . MET A 1 94 ? 8.536 7.562 -8.641 1.00 97.56 94 MET A C 1
ATOM 721 O O . MET A 1 94 ? 8.771 7.189 -7.492 1.00 97.56 94 MET A O 1
ATOM 725 N N . ALA A 1 95 ? 7.337 7.462 -9.192 1.00 97.75 95 ALA A N 1
ATOM 726 C CA . ALA A 1 95 ? 6.234 6.727 -8.608 1.00 97.75 95 ALA A CA 1
ATOM 727 C C . ALA A 1 95 ? 5.904 5.513 -9.471 1.00 97.75 95 ALA A C 1
ATOM 729 O O . ALA A 1 95 ? 5.847 5.608 -10.698 1.00 97.75 95 ALA A O 1
ATOM 730 N N . ILE A 1 96 ? 5.692 4.375 -8.811 1.00 98.44 96 ILE A N 1
ATOM 731 C CA . ILE A 1 96 ? 5.229 3.141 -9.445 1.00 98.44 96 ILE A CA 1
ATOM 732 C C . ILE A 1 96 ? 3.842 2.816 -8.899 1.00 98.44 96 ILE A C 1
ATOM 734 O O . ILE A 1 96 ? 3.674 2.534 -7.710 1.00 98.44 96 ILE A O 1
ATOM 738 N N . HIS A 1 97 ? 2.854 2.827 -9.778 1.00 98.25 97 HIS A N 1
ATOM 739 C CA . HIS A 1 97 ? 1.468 2.486 -9.499 1.00 98.25 97 HIS A CA 1
ATOM 740 C C . HIS A 1 97 ? 1.223 1.039 -9.920 1.00 98.25 97 HIS A C 1
ATOM 742 O O . HIS A 1 97 ? 1.491 0.676 -11.062 1.00 98.25 97 HIS A O 1
ATOM 748 N N . VAL A 1 98 ? 0.694 0.206 -9.026 1.00 98.31 98 VAL A N 1
ATOM 749 C CA . VAL A 1 98 ? 0.188 -1.123 -9.395 1.00 98.31 98 VAL A CA 1
ATOM 750 C C . VAL A 1 98 ? -1.318 -1.009 -9.518 1.00 98.31 98 VAL A C 1
ATOM 752 O O . VAL A 1 98 ? -2.012 -0.778 -8.527 1.00 98.31 98 VAL A O 1
ATOM 755 N N . LEU A 1 99 ? -1.815 -1.138 -10.738 1.00 98.25 99 LEU A N 1
ATOM 756 C CA . LEU A 1 99 ? -3.212 -0.933 -11.095 1.00 98.25 99 LEU A CA 1
ATOM 757 C C . LEU A 1 99 ? -3.873 -2.277 -11.398 1.00 98.25 99 LEU A C 1
ATOM 759 O O . LEU A 1 99 ? -3.212 -3.202 -11.864 1.00 98.25 99 LEU A O 1
ATOM 763 N N . GLY A 1 100 ? -5.179 -2.369 -11.188 1.00 96.81 100 GLY A N 1
ATOM 764 C CA . GLY A 1 100 ? -5.985 -3.496 -11.650 1.00 96.81 100 GLY A CA 1
ATOM 765 C C . GLY A 1 100 ? -7.462 -3.136 -11.699 1.00 96.81 100 GLY A C 1
ATOM 766 O O . GLY A 1 100 ? -7.870 -2.080 -11.212 1.00 96.81 100 GLY A O 1
ATOM 767 N N . ASP A 1 101 ? -8.262 -4.012 -12.294 1.00 95.88 101 ASP A N 1
ATOM 768 C CA . ASP A 1 101 ? -9.682 -3.758 -12.515 1.00 95.88 101 ASP A CA 1
ATOM 769 C C . ASP A 1 101 ? -10.541 -4.410 -11.432 1.00 95.88 101 ASP A C 1
ATOM 771 O O . ASP A 1 101 ? -10.568 -5.630 -11.274 1.00 95.88 101 ASP A O 1
ATOM 775 N N . ILE A 1 102 ? -11.276 -3.586 -10.685 1.00 91.88 102 ILE A N 1
ATOM 776 C CA . ILE A 1 102 ? -12.233 -4.025 -9.668 1.00 91.88 102 ILE A CA 1
ATOM 777 C C . ILE A 1 102 ? -13.611 -3.494 -10.042 1.00 91.88 102 ILE A C 1
ATOM 779 O O . ILE A 1 102 ? -13.810 -2.287 -10.157 1.00 91.88 102 ILE A O 1
ATOM 783 N N . ALA A 1 103 ? -14.568 -4.407 -10.230 1.00 89.31 103 ALA A N 1
ATOM 784 C CA . ALA A 1 103 ? -15.941 -4.082 -10.624 1.00 89.31 103 ALA A CA 1
ATOM 785 C C . ALA A 1 103 ? -16.020 -3.158 -11.862 1.00 89.31 103 ALA A C 1
ATOM 787 O O . ALA A 1 103 ? -16.799 -2.208 -11.895 1.00 89.31 103 ALA A O 1
ATOM 788 N N . GLY A 1 104 ? -15.183 -3.424 -12.873 1.00 88.75 104 GLY A N 1
ATOM 789 C CA . GLY A 1 104 ? -15.140 -2.655 -14.123 1.00 88.75 104 GLY A CA 1
ATOM 790 C C . GLY A 1 104 ? -14.482 -1.277 -14.007 1.00 88.75 104 GLY A C 1
ATOM 791 O O . GLY A 1 104 ? -14.561 -0.491 -14.947 1.00 88.75 104 GLY A O 1
ATOM 792 N N . GLN A 1 105 ? -13.851 -0.966 -12.872 1.00 92.06 105 GLN A N 1
ATOM 793 C CA . GLN A 1 105 ? -13.082 0.257 -12.686 1.00 92.06 105 GLN A CA 1
ATOM 794 C C . GLN A 1 105 ? -11.607 -0.055 -12.477 1.00 92.06 105 GLN A C 1
ATOM 796 O O . GLN A 1 105 ? -11.252 -0.849 -11.606 1.00 92.06 105 GLN A O 1
ATOM 801 N N . GLU A 1 106 ? -10.756 0.668 -13.197 1.00 93.75 106 GLU A N 1
ATOM 802 C CA . GLU A 1 106 ? -9.331 0.710 -12.911 1.00 93.75 106 GLU A CA 1
ATOM 803 C C . GLU A 1 106 ? -9.111 1.373 -11.545 1.00 93.75 106 GLU A C 1
ATOM 805 O O . GLU A 1 106 ? -9.514 2.520 -11.290 1.00 93.75 106 GLU A O 1
ATOM 810 N N . ILE A 1 107 ? -8.468 0.642 -10.642 1.00 94.88 107 ILE A N 1
ATOM 811 C CA . ILE A 1 107 ? -8.097 1.136 -9.327 1.00 94.88 107 ILE A CA 1
ATOM 812 C C . ILE A 1 107 ? -6.611 0.930 -9.064 1.00 94.88 107 ILE A C 1
ATOM 814 O O . ILE A 1 107 ? -5.993 -0.033 -9.508 1.00 94.88 107 ILE A O 1
ATOM 818 N N . GLU A 1 108 ? -6.051 1.837 -8.274 1.00 96.31 108 GLU A N 1
ATOM 819 C CA . GLU A 1 108 ? -4.701 1.711 -7.748 1.00 96.31 108 GLU A CA 1
ATOM 820 C C . GLU A 1 108 ? -4.706 0.766 -6.540 1.00 96.31 108 GLU A C 1
ATOM 822 O O . GLU A 1 108 ? -5.324 1.037 -5.502 1.00 96.31 108 GLU A O 1
ATOM 827 N N . LEU A 1 109 ? -4.043 -0.375 -6.708 1.00 97.38 109 LEU A N 1
ATOM 828 C CA . LEU A 1 109 ? -3.949 -1.456 -5.733 1.00 97.38 109 LEU A CA 1
ATOM 829 C C . LEU A 1 109 ? -2.799 -1.211 -4.752 1.00 97.38 109 LEU A C 1
ATOM 831 O O . LEU A 1 109 ? -2.971 -1.378 -3.542 1.00 97.38 109 LEU A O 1
ATOM 835 N N . LEU A 1 110 ? -1.646 -0.787 -5.272 1.00 98.25 110 LEU A N 1
ATOM 836 C CA . LEU A 1 110 ? -0.453 -0.387 -4.523 1.00 98.25 110 LEU A CA 1
ATOM 837 C C . LEU A 1 110 ? 0.137 0.869 -5.167 1.00 98.25 110 LEU A C 1
ATOM 839 O O . LEU A 1 110 ? 0.008 1.060 -6.374 1.00 98.25 110 LEU A O 1
ATOM 843 N N . ALA A 1 111 ? 0.830 1.679 -4.373 1.00 98.00 111 ALA A N 1
ATOM 844 C CA . ALA A 1 111 ? 1.602 2.816 -4.867 1.00 98.00 111 ALA A CA 1
ATOM 845 C C . ALA A 1 111 ? 2.974 2.818 -4.200 1.00 98.00 111 ALA A C 1
ATOM 847 O O . ALA A 1 111 ? 3.043 2.646 -2.985 1.00 98.00 111 ALA A O 1
ATOM 848 N N . PHE A 1 112 ? 4.042 3.019 -4.962 1.00 98.38 112 PHE A N 1
ATOM 849 C CA . PHE A 1 112 ? 5.402 3.182 -4.454 1.00 98.38 112 PHE A CA 1
ATOM 850 C C . PHE A 1 112 ? 5.910 4.553 -4.864 1.00 98.38 112 PHE A C 1
ATOM 852 O O . PHE A 1 112 ? 6.377 4.739 -5.984 1.00 98.38 112 PHE A O 1
ATOM 859 N N . ASP A 1 113 ? 5.831 5.497 -3.939 1.00 97.38 113 ASP A N 1
ATOM 860 C CA . ASP A 1 113 ? 6.348 6.845 -4.097 1.00 97.38 113 ASP A CA 1
ATOM 861 C C . ASP A 1 113 ? 7.829 6.841 -3.699 1.00 97.38 113 ASP A C 1
ATOM 863 O O . ASP A 1 113 ? 8.197 7.029 -2.534 1.00 97.38 113 ASP A O 1
ATOM 867 N N . CYS A 1 114 ? 8.700 6.581 -4.677 1.00 97.44 114 CYS A N 1
ATOM 868 C CA . CYS A 1 114 ? 10.154 6.502 -4.511 1.00 97.44 114 CYS A CA 1
ATOM 869 C C . CYS A 1 114 ? 10.757 7.914 -4.476 1.00 97.44 114 CYS A C 1
ATOM 871 O O . CYS A 1 114 ? 11.548 8.315 -5.331 1.00 97.44 114 CYS A O 1
ATOM 873 N N . PHE A 1 115 ? 10.305 8.700 -3.502 1.00 96.75 115 PHE A N 1
ATOM 874 C CA . PHE A 1 115 ? 10.583 10.125 -3.395 1.00 96.75 115 PHE A CA 1
ATOM 875 C C . PHE A 1 115 ? 11.935 10.426 -2.749 1.00 96.75 115 PHE A C 1
ATOM 877 O O . PHE A 1 115 ? 12.481 9.636 -1.979 1.00 96.75 115 PHE A O 1
ATOM 884 N N . ARG A 1 116 ? 12.475 11.609 -3.055 1.00 94.88 116 ARG A N 1
ATOM 885 C CA . ARG A 1 116 ? 13.794 12.054 -2.585 1.00 94.88 116 ARG A CA 1
ATOM 886 C C . ARG A 1 116 ? 13.833 12.307 -1.079 1.00 94.88 116 ARG A C 1
ATOM 888 O O . ARG A 1 116 ? 14.834 11.989 -0.434 1.00 94.88 116 ARG A O 1
ATOM 895 N N . ILE A 1 117 ? 12.797 12.914 -0.502 1.00 94.69 117 ILE A N 1
ATOM 896 C CA . ILE A 1 117 ? 12.777 13.321 0.909 1.00 94.69 117 ILE A CA 1
ATOM 897 C C . ILE A 1 117 ? 12.081 12.254 1.750 1.00 94.69 117 ILE A C 1
ATOM 899 O O . ILE A 1 117 ? 12.730 11.698 2.638 1.00 94.69 117 ILE A O 1
ATOM 903 N N . TYR A 1 118 ? 10.824 11.928 1.436 1.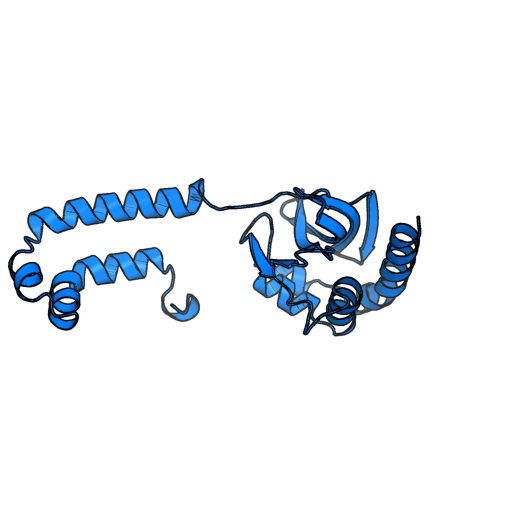00 95.56 118 TYR A N 1
ATOM 904 C CA . TYR A 1 118 ? 10.004 10.987 2.201 1.00 95.56 118 TYR A CA 1
ATOM 905 C C . TYR A 1 118 ? 9.516 9.811 1.342 1.00 95.56 118 TYR A C 1
ATOM 907 O O . TYR A 1 118 ? 8.318 9.715 1.055 1.00 95.56 118 TYR A O 1
ATOM 915 N N . PRO A 1 119 ? 10.405 8.892 0.927 1.00 97.62 119 PRO A N 1
ATOM 916 C CA . PRO A 1 119 ? 9.991 7.720 0.171 1.00 97.62 119 PRO A CA 1
ATOM 917 C C . PRO A 1 119 ? 9.053 6.839 0.996 1.00 97.62 119 PRO A C 1
ATOM 919 O O . PRO A 1 119 ? 9.288 6.583 2.180 1.00 97.62 119 PRO A O 1
ATOM 922 N N . HIS A 1 120 ? 7.975 6.376 0.376 1.00 97.69 120 HIS A N 1
ATOM 923 C CA . HIS A 1 120 ? 6.978 5.542 1.034 1.00 97.69 120 HIS A CA 1
ATOM 924 C C . HIS A 1 120 ? 6.197 4.708 0.026 1.00 97.69 120 HIS A C 1
ATOM 926 O O . HIS A 1 120 ? 6.249 4.930 -1.180 1.00 97.69 120 HIS A O 1
ATOM 932 N N . TYR A 1 121 ? 5.452 3.734 0.529 1.00 97.94 121 TYR A N 1
ATOM 933 C CA . TYR A 1 121 ? 4.532 2.961 -0.288 1.00 97.94 121 TYR A CA 1
ATOM 934 C C . TYR A 1 121 ? 3.205 2.740 0.432 1.00 97.94 121 TYR A C 1
ATOM 936 O O . TYR A 1 121 ? 3.106 2.850 1.657 1.00 97.94 121 TYR A O 1
ATOM 944 N N . HIS A 1 122 ? 2.173 2.460 -0.355 1.00 97.50 122 HIS A N 1
ATOM 945 C CA . HIS A 1 122 ? 0.791 2.358 0.077 1.00 97.50 122 HIS A CA 1
ATOM 946 C C . HIS A 1 122 ? 0.237 0.957 -0.166 1.00 97.50 122 HIS A C 1
ATOM 948 O O . HIS A 1 122 ? 0.313 0.437 -1.281 1.00 97.50 122 HIS A O 1
ATOM 954 N N . TYR A 1 123 ? -0.444 0.405 0.836 1.00 96.94 123 TYR A N 1
ATOM 955 C CA . TYR A 1 123 ? -1.368 -0.711 0.644 1.00 96.94 123 TYR A CA 1
ATOM 956 C C . TYR A 1 123 ? -2.787 -0.186 0.419 1.00 96.94 123 TYR A C 1
ATOM 958 O O . TYR A 1 123 ? -3.395 0.396 1.323 1.00 96.94 123 TYR A O 1
ATOM 966 N N . GLY A 1 124 ? -3.317 -0.402 -0.788 1.00 93.81 124 GLY A N 1
ATOM 967 C CA . GLY A 1 124 ? -4.656 0.015 -1.197 1.00 93.81 124 GLY A CA 1
ATOM 968 C C . GLY A 1 124 ? -4.911 1.508 -0.981 1.00 93.81 124 GLY A C 1
ATOM 969 O O . GLY A 1 124 ? -5.708 1.825 -0.101 1.00 93.81 124 GLY A O 1
ATOM 970 N N . PRO A 1 125 ? -4.294 2.426 -1.751 1.00 91.00 125 PRO A N 1
ATOM 971 C CA . PRO A 1 125 ? -4.497 3.881 -1.636 1.00 91.00 125 PRO A CA 1
ATOM 972 C C . PRO A 1 125 ? -5.972 4.304 -1.575 1.00 91.00 125 PRO A C 1
ATOM 974 O O . PRO A 1 125 ? -6.356 5.164 -0.778 1.00 91.00 125 PRO A O 1
ATOM 977 N N . ARG A 1 126 ? -6.822 3.623 -2.356 1.00 87.69 126 ARG A N 1
ATOM 978 C CA . ARG A 1 126 ? -8.279 3.832 -2.412 1.00 87.69 126 ARG A CA 1
ATOM 979 C C . ARG A 1 126 ? -9.086 2.967 -1.434 1.00 87.69 126 ARG A C 1
ATOM 981 O O . ARG A 1 126 ? -10.311 3.034 -1.441 1.00 87.69 126 ARG A O 1
ATOM 988 N N . TYR A 1 127 ? -8.422 2.162 -0.605 1.00 84.88 127 TYR A N 1
ATOM 989 C CA . TYR A 1 127 ? -9.052 1.255 0.354 1.00 84.88 127 TYR A CA 1
ATOM 990 C C . TYR A 1 127 ? -8.538 1.445 1.789 1.00 84.88 127 TYR A C 1
ATOM 992 O O . TYR A 1 127 ? -9.217 2.085 2.593 1.00 84.88 127 TYR A O 1
ATOM 1000 N N . LYS A 1 128 ? -7.361 0.903 2.134 1.00 83.88 128 LYS A N 1
ATOM 1001 C CA . LYS A 1 128 ? -6.759 1.040 3.476 1.00 83.88 128 LYS A CA 1
ATOM 1002 C C . LYS A 1 128 ? -5.919 2.306 3.610 1.00 83.88 128 LYS A C 1
ATOM 1004 O O . LYS A 1 128 ? -5.875 2.890 4.688 1.00 83.88 128 LYS A O 1
ATOM 1009 N N . ASN A 1 129 ? -5.249 2.691 2.524 1.00 90.81 129 ASN A N 1
ATOM 1010 C CA . ASN A 1 129 ? -4.252 3.755 2.463 1.00 90.81 129 ASN A CA 1
ATOM 1011 C C . ASN A 1 129 ? -3.206 3.653 3.586 1.00 90.81 129 ASN A C 1
ATOM 1013 O O . ASN A 1 129 ? -2.797 4.651 4.187 1.00 90.81 129 ASN A O 1
ATOM 1017 N N . GLU A 1 130 ? -2.809 2.423 3.906 1.00 92.06 130 GLU A N 1
ATOM 1018 C CA . GLU A 1 130 ? -1.750 2.180 4.876 1.00 92.06 130 GLU A CA 1
ATOM 1019 C C . GLU A 1 130 ? -0.430 2.598 4.231 1.00 92.06 130 GLU A C 1
ATOM 1021 O O . GLU A 1 130 ? -0.008 1.992 3.248 1.00 92.06 130 GLU A O 1
ATOM 1026 N N . ARG A 1 131 ? 0.188 3.651 4.773 1.00 94.31 131 ARG A N 1
ATOM 1027 C CA . ARG A 1 131 ? 1.454 4.205 4.290 1.00 94.31 131 ARG A CA 1
ATOM 1028 C C . ARG A 1 131 ? 2.604 3.721 5.146 1.00 94.31 131 ARG A C 1
ATOM 1030 O O . ARG A 1 131 ? 2.573 3.898 6.363 1.00 94.31 131 ARG A O 1
ATOM 1037 N N . ILE A 1 132 ? 3.625 3.186 4.497 1.00 96.50 132 ILE A N 1
ATOM 1038 C CA . ILE A 1 132 ? 4.858 2.747 5.138 1.00 96.50 132 ILE A CA 1
ATOM 1039 C C . ILE A 1 132 ? 6.003 3.590 4.589 1.00 96.50 132 ILE A C 1
ATOM 1041 O O . ILE A 1 132 ? 6.308 3.525 3.399 1.00 96.50 132 ILE A O 1
ATOM 1045 N N . TYR A 1 133 ? 6.610 4.394 5.459 1.00 97.38 133 TYR A N 1
ATOM 1046 C CA . TYR A 1 133 ? 7.771 5.211 5.118 1.00 97.38 133 TYR A CA 1
ATOM 1047 C C . TYR A 1 133 ? 9.041 4.369 5.139 1.00 97.38 133 TYR A C 1
ATOM 1049 O O . TYR A 1 133 ? 9.223 3.522 6.016 1.00 97.38 133 TYR A O 1
ATOM 1057 N N . LEU A 1 134 ? 9.910 4.614 4.164 1.00 97.50 134 LEU A N 1
ATOM 1058 C CA . LEU A 1 134 ? 11.210 3.975 4.062 1.00 97.50 134 LEU A CA 1
ATOM 1059 C C . LEU A 1 134 ? 12.258 4.864 4.729 1.00 97.50 134 LEU A C 1
ATOM 1061 O O . LEU A 1 134 ? 12.378 6.052 4.423 1.00 97.50 134 LEU A O 1
ATOM 1065 N N . ASP A 1 135 ? 13.029 4.275 5.637 1.00 96.69 135 ASP A N 1
ATOM 1066 C CA . ASP A 1 135 ? 14.195 4.934 6.208 1.00 96.69 135 ASP A CA 1
ATOM 1067 C C . ASP A 1 135 ? 15.326 4.921 5.176 1.00 96.69 135 ASP A C 1
ATOM 1069 O O . ASP A 1 135 ? 15.816 3.858 4.794 1.00 96.69 135 ASP A O 1
ATOM 1073 N N . LYS A 1 136 ? 15.754 6.103 4.729 1.00 95.69 136 LYS A N 1
ATOM 1074 C CA . LYS A 1 136 ? 16.798 6.245 3.705 1.00 95.69 136 LYS A CA 1
ATOM 1075 C C . LYS A 1 136 ? 18.189 5.816 4.170 1.00 95.69 136 LYS A C 1
ATOM 1077 O O . LYS A 1 136 ? 19.057 5.602 3.331 1.00 95.69 136 LYS A O 1
ATOM 1082 N N . THR A 1 137 ? 18.417 5.677 5.475 1.00 95.50 137 THR A N 1
ATOM 1083 C CA . THR A 1 137 ? 19.667 5.103 5.992 1.00 95.50 137 THR A CA 1
ATOM 1084 C C . THR A 1 137 ? 19.744 3.600 5.717 1.00 95.50 137 THR A C 1
ATOM 1086 O O . THR A 1 137 ? 20.824 3.080 5.451 1.00 95.50 137 THR A O 1
ATOM 1089 N N . LEU A 1 138 ? 18.595 2.915 5.715 1.00 96.38 138 LEU A N 1
ATOM 1090 C CA . LEU A 1 138 ? 18.478 1.480 5.438 1.00 96.38 138 LEU A CA 1
ATOM 1091 C C . LEU A 1 138 ? 18.156 1.196 3.967 1.00 96.38 138 LEU A C 1
ATOM 1093 O O . LEU A 1 138 ? 18.562 0.172 3.420 1.00 96.38 138 LEU A O 1
ATOM 1097 N N . VAL A 1 139 ? 17.415 2.100 3.328 1.00 97.38 139 VAL A N 1
ATOM 1098 C CA . VAL A 1 139 ? 16.956 2.005 1.942 1.00 97.38 139 VAL A CA 1
ATOM 1099 C C . VAL A 1 139 ? 17.397 3.262 1.182 1.00 97.38 139 VAL A C 1
ATOM 1101 O O . VAL A 1 139 ? 16.582 4.151 0.926 1.00 97.38 139 VAL A O 1
ATOM 1104 N N . PRO A 1 140 ? 18.691 3.368 0.828 1.00 95.19 140 PRO A N 1
ATOM 1105 C CA . PRO A 1 140 ? 19.231 4.562 0.175 1.00 95.19 140 PRO A CA 1
ATOM 1106 C C . PRO A 1 140 ? 18.693 4.763 -1.247 1.00 95.19 140 PRO A C 1
ATOM 1108 O O . PRO A 1 140 ? 18.646 5.892 -1.726 1.00 95.19 140 PRO A O 1
ATOM 1111 N N . ASP A 1 141 ? 18.257 3.683 -1.902 1.00 97.06 141 ASP A N 1
ATOM 1112 C CA . ASP A 1 141 ? 17.619 3.705 -3.220 1.00 97.06 141 ASP A CA 1
ATOM 1113 C C . ASP A 1 141 ? 16.219 3.063 -3.138 1.00 97.06 141 ASP A C 1
ATOM 1115 O O . ASP A 1 141 ? 16.075 1.839 -3.268 1.00 97.06 141 ASP A O 1
ATOM 1119 N N . PRO A 1 142 ? 15.174 3.874 -2.884 1.00 97.06 142 PRO A N 1
ATOM 1120 C CA . PRO A 1 142 ? 13.796 3.400 -2.782 1.00 97.06 142 PRO A CA 1
ATOM 1121 C C . PRO A 1 142 ? 13.267 2.768 -4.071 1.00 97.06 142 PRO A C 1
ATOM 1123 O O . PRO A 1 142 ? 12.499 1.808 -4.007 1.00 97.06 142 PRO A O 1
ATOM 1126 N N . PHE A 1 143 ? 13.695 3.271 -5.233 1.00 96.94 143 PHE A N 1
ATOM 1127 C CA . PHE A 1 143 ? 13.248 2.771 -6.530 1.00 96.94 143 PHE A CA 1
ATOM 1128 C C . PHE A 1 143 ? 13.790 1.364 -6.785 1.00 96.94 143 PHE A C 1
ATOM 1130 O O . PHE A 1 143 ? 13.024 0.426 -7.024 1.00 96.94 143 PHE A O 1
ATOM 1137 N N . LYS A 1 144 ? 15.104 1.177 -6.623 1.00 97.31 144 LYS A N 1
ATOM 1138 C CA . LYS A 1 144 ? 15.726 -0.148 -6.712 1.00 97.31 144 LYS A CA 1
ATOM 1139 C C . LYS A 1 144 ? 15.161 -1.108 -5.669 1.00 97.31 144 LYS A C 1
ATOM 1141 O O . LYS A 1 144 ? 14.948 -2.284 -5.963 1.00 97.31 144 LYS A O 1
ATOM 1146 N N . TRP A 1 145 ? 14.890 -0.627 -4.455 1.00 98.19 145 TRP A N 1
ATOM 1147 C CA . TRP A 1 145 ? 14.263 -1.442 -3.418 1.00 98.19 145 TRP A CA 1
ATOM 1148 C C . TRP A 1 145 ? 12.865 -1.927 -3.815 1.00 98.19 145 TRP A C 1
ATOM 1150 O O . TRP A 1 145 ? 12.576 -3.111 -3.626 1.00 98.19 145 TRP A O 1
ATOM 1160 N N . ALA A 1 146 ? 12.030 -1.058 -4.397 1.00 98.06 146 ALA A N 1
ATOM 1161 C CA . ALA A 1 146 ? 10.695 -1.417 -4.875 1.00 98.06 146 ALA A CA 1
ATOM 1162 C C . ALA A 1 146 ? 10.767 -2.492 -5.971 1.00 98.06 146 ALA A C 1
ATOM 1164 O O . ALA A 1 146 ? 10.119 -3.534 -5.855 1.00 98.06 146 ALA A O 1
ATOM 1165 N N . LEU A 1 147 ? 11.643 -2.308 -6.967 1.00 97.88 147 LEU A N 1
ATOM 1166 C CA . LEU A 1 147 ? 11.878 -3.311 -8.011 1.00 97.88 147 LEU A CA 1
ATOM 1167 C C . LEU A 1 147 ? 12.345 -4.654 -7.438 1.00 97.88 147 LEU A C 1
ATOM 1169 O O . LEU A 1 147 ? 11.890 -5.702 -7.890 1.00 97.88 147 LEU A O 1
ATOM 1173 N N . ASN A 1 148 ? 13.204 -4.647 -6.415 1.00 98.12 148 ASN A N 1
ATOM 1174 C CA . ASN A 1 148 ? 13.632 -5.876 -5.746 1.00 98.12 148 ASN A CA 1
ATOM 1175 C C . ASN A 1 148 ? 12.473 -6.596 -5.039 1.00 98.12 148 ASN A C 1
ATOM 1177 O O . ASN A 1 148 ? 12.469 -7.826 -5.008 1.00 98.12 148 ASN A O 1
ATOM 1181 N N . GLN A 1 149 ? 11.473 -5.877 -4.508 1.00 98.19 149 GLN A N 1
ATOM 1182 C CA . GLN A 1 149 ? 10.277 -6.521 -3.947 1.00 98.19 149 GLN A CA 1
ATOM 1183 C C . GLN A 1 149 ? 9.467 -7.227 -5.039 1.00 98.19 149 GLN A C 1
ATOM 1185 O O . GLN A 1 149 ? 8.987 -8.342 -4.827 1.00 98.19 149 GLN A O 1
ATOM 1190 N N . PHE A 1 150 ? 9.346 -6.609 -6.217 1.00 97.44 150 PHE A N 1
ATOM 1191 C CA . PHE A 1 150 ? 8.635 -7.206 -7.349 1.00 97.44 150 PHE A CA 1
ATOM 1192 C C . PHE A 1 150 ? 9.377 -8.427 -7.893 1.00 97.44 150 PHE A C 1
ATOM 1194 O O . PHE A 1 150 ? 8.795 -9.506 -7.972 1.00 97.44 150 PHE A O 1
ATOM 1201 N N . LYS A 1 151 ? 10.683 -8.291 -8.158 1.00 97.06 151 LYS A N 1
ATOM 1202 C CA . LYS A 1 151 ? 11.557 -9.387 -8.613 1.00 97.06 151 LYS A CA 1
ATOM 1203 C C . LYS A 1 151 ? 11.635 -10.532 -7.600 1.00 97.06 151 LYS A C 1
ATOM 1205 O O . LYS A 1 151 ? 11.781 -11.684 -7.981 1.00 97.06 151 LYS A O 1
ATOM 1210 N N . GLY A 1 152 ? 11.516 -10.221 -6.309 1.00 96.50 152 GLY A N 1
ATOM 1211 C CA . GLY A 1 152 ? 11.478 -11.198 -5.221 1.00 96.50 152 GLY A CA 1
ATOM 1212 C C . GLY A 1 152 ? 10.114 -11.864 -4.997 1.00 96.50 152 GLY A C 1
ATOM 1213 O O . GLY A 1 152 ? 9.936 -12.496 -3.952 1.00 96.50 152 GLY A O 1
ATOM 1214 N N . GLY A 1 153 ? 9.143 -11.678 -5.902 1.00 95.44 153 GLY A N 1
ATOM 1215 C CA . GLY A 1 153 ? 7.832 -12.333 -5.843 1.00 95.44 153 GLY A CA 1
ATOM 1216 C C . GLY A 1 153 ? 6.950 -11.864 -4.683 1.00 95.44 153 GLY A C 1
ATOM 1217 O O . GLY A 1 153 ? 6.144 -12.628 -4.157 1.00 95.44 153 GLY A O 1
ATOM 1218 N N . LYS A 1 154 ? 7.110 -10.622 -4.199 1.00 97.56 154 LYS A N 1
ATOM 1219 C CA . LYS A 1 154 ? 6.330 -10.125 -3.045 1.00 97.56 154 LYS A CA 1
ATOM 1220 C C . LYS A 1 154 ? 4.948 -9.593 -3.412 1.00 97.56 154 LYS A C 1
ATOM 1222 O O . LYS A 1 154 ? 4.115 -9.434 -2.519 1.00 97.56 154 LYS A O 1
ATOM 1227 N N . LEU A 1 155 ? 4.672 -9.362 -4.696 1.00 96.88 155 LEU A N 1
ATOM 1228 C CA . LEU A 1 155 ? 3.408 -8.788 -5.168 1.00 96.88 155 LEU A CA 1
ATOM 1229 C C . LEU A 1 155 ? 2.154 -9.542 -4.685 1.00 96.88 155 LEU A C 1
ATOM 1231 O O . LEU A 1 155 ? 1.279 -8.867 -4.137 1.00 96.88 155 LEU A O 1
ATOM 1235 N N . PRO A 1 156 ? 2.051 -10.888 -4.761 1.00 97.62 156 PRO A N 1
ATOM 1236 C CA . PRO A 1 156 ? 0.867 -11.598 -4.268 1.00 97.62 156 PRO A CA 1
ATOM 1237 C C . PRO A 1 156 ? 0.580 -11.332 -2.778 1.00 97.62 156 PRO A C 1
ATOM 1239 O O . PRO A 1 156 ? -0.550 -11.020 -2.383 1.00 97.62 156 PRO A O 1
ATOM 1242 N N . ALA A 1 157 ? 1.617 -11.381 -1.936 1.00 97.81 157 ALA A N 1
ATOM 1243 C CA . ALA A 1 157 ? 1.493 -11.121 -0.502 1.00 97.81 157 ALA A CA 1
ATOM 1244 C C . ALA A 1 157 ? 1.124 -9.655 -0.220 1.00 97.81 157 ALA A C 1
ATOM 1246 O O . ALA A 1 157 ? 0.286 -9.368 0.640 1.00 97.81 157 ALA A O 1
ATOM 1247 N N . MET A 1 158 ? 1.711 -8.723 -0.974 1.00 97.88 158 MET A N 1
ATOM 1248 C CA . MET A 1 158 ? 1.417 -7.299 -0.852 1.00 97.88 158 MET A CA 1
ATOM 1249 C C . MET A 1 158 ? -0.023 -6.967 -1.258 1.00 97.88 158 MET A C 1
ATOM 1251 O O . MET A 1 158 ? -0.705 -6.242 -0.536 1.00 97.88 158 MET A O 1
ATOM 1255 N N . LEU A 1 159 ? -0.521 -7.536 -2.358 1.00 97.50 159 LEU A N 1
ATOM 1256 C CA . LEU A 1 159 ? -1.908 -7.369 -2.803 1.00 97.50 159 LEU A CA 1
ATOM 1257 C C . LEU A 1 159 ? -2.905 -7.988 -1.821 1.00 97.50 159 LEU A C 1
ATOM 1259 O O . LEU A 1 159 ? -3.919 -7.370 -1.492 1.00 97.50 159 LEU A O 1
ATOM 1263 N N . THR A 1 160 ? -2.585 -9.160 -1.270 1.00 96.12 160 THR A N 1
ATOM 1264 C CA . THR A 1 160 ? -3.382 -9.775 -0.199 1.00 96.12 160 THR A CA 1
ATOM 1265 C C . THR A 1 160 ? -3.466 -8.847 1.013 1.00 96.12 160 THR A C 1
ATOM 1267 O O . THR A 1 160 ? -4.561 -8.562 1.505 1.00 96.12 160 THR A O 1
ATOM 1270 N N . ARG A 1 161 ? -2.335 -8.272 1.448 1.00 94.25 161 ARG A N 1
ATOM 1271 C CA . ARG A 1 161 ? -2.313 -7.274 2.529 1.00 94.25 161 ARG A CA 1
ATOM 1272 C C . ARG A 1 161 ? -3.100 -6.015 2.172 1.00 94.25 161 ARG A C 1
ATOM 1274 O O . ARG A 1 161 ? -3.813 -5.493 3.034 1.00 94.25 161 ARG A O 1
ATOM 1281 N N . ALA A 1 162 ? -3.034 -5.555 0.927 1.00 94.12 162 ALA A N 1
ATOM 1282 C CA . ALA A 1 162 ? -3.817 -4.423 0.439 1.00 94.12 162 ALA A CA 1
ATOM 1283 C C . ALA A 1 162 ? -5.328 -4.684 0.415 1.00 94.12 162 ALA A C 1
ATOM 1285 O O . ALA A 1 162 ? -6.089 -3.724 0.361 1.00 94.12 162 ALA A O 1
ATOM 1286 N N . GLY A 1 163 ? -5.770 -5.937 0.562 1.00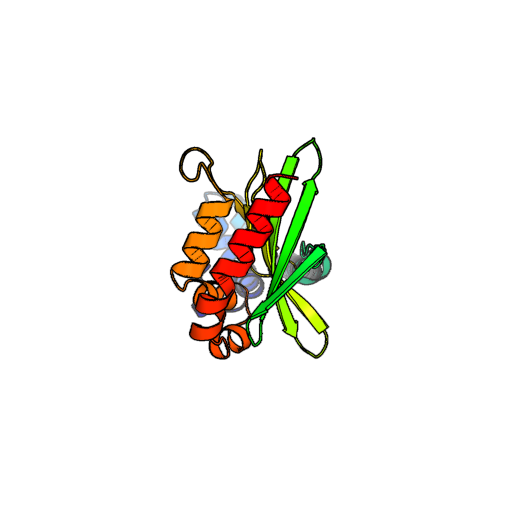 93.38 163 GLY A N 1
ATOM 1287 C CA . GLY A 1 163 ? -7.182 -6.316 0.572 1.00 93.38 163 GLY A CA 1
ATOM 1288 C C . GLY A 1 163 ? -7.691 -6.844 -0.767 1.00 93.38 163 GLY A C 1
ATOM 1289 O O . GLY A 1 163 ? -8.901 -6.885 -0.963 1.00 93.38 163 GLY A O 1
ATOM 1290 N N . TYR A 1 164 ? -6.794 -7.269 -1.661 1.00 95.75 164 TYR A N 1
ATOM 1291 C CA . TYR A 1 164 ? -7.121 -7.778 -2.996 1.00 95.75 164 TYR A CA 1
ATOM 1292 C C . TYR A 1 164 ? -6.655 -9.236 -3.194 1.00 95.75 164 TYR A C 1
ATOM 1294 O O . TYR A 1 164 ? -5.866 -9.510 -4.099 1.00 95.75 164 TYR A O 1
ATOM 1302 N N . PRO A 1 165 ? -7.111 -10.197 -2.364 1.00 95.38 165 PRO A N 1
ATOM 1303 C CA . PRO A 1 165 ? -6.661 -11.589 -2.450 1.00 95.38 165 PRO A CA 1
ATOM 1304 C C . PRO A 1 165 ? -7.051 -12.272 -3.769 1.00 95.38 165 PRO A C 1
ATOM 1306 O O . PRO A 1 165 ? -6.325 -13.134 -4.247 1.00 95.38 165 PRO A O 1
ATOM 1309 N N . THR A 1 166 ? -8.166 -11.877 -4.390 1.00 95.38 166 THR A N 1
ATOM 1310 C CA . THR A 1 166 ? -8.601 -12.424 -5.686 1.00 95.38 166 THR A CA 1
ATOM 1311 C C . THR A 1 166 ? -7.714 -11.958 -6.836 1.00 95.38 166 THR A C 1
ATOM 1313 O O . THR A 1 166 ? -7.378 -12.760 -7.699 1.00 95.38 166 THR A O 1
ATOM 1316 N N . VAL A 1 167 ? -7.280 -10.692 -6.824 1.00 96.88 167 VAL A N 1
ATOM 1317 C CA . VAL A 1 167 ? -6.294 -10.184 -7.791 1.00 96.88 167 VAL A CA 1
ATOM 1318 C C . VAL A 1 167 ? -4.955 -10.886 -7.584 1.00 96.88 167 VAL A C 1
ATOM 1320 O O . VAL A 1 167 ? -4.349 -11.328 -8.554 1.00 96.88 167 VAL A O 1
ATOM 1323 N N . ALA A 1 168 ? -4.531 -11.039 -6.323 1.00 97.31 168 ALA A N 1
ATOM 1324 C CA . ALA A 1 168 ? -3.294 -11.727 -5.964 1.00 97.31 168 ALA A CA 1
ATOM 1325 C C . ALA A 1 168 ? -3.258 -13.179 -6.468 1.00 97.31 168 ALA A C 1
ATOM 1327 O O . ALA A 1 168 ? -2.248 -13.610 -7.009 1.00 97.31 168 ALA A O 1
ATOM 1328 N N . ALA A 1 169 ? -4.361 -13.915 -6.312 1.00 96.81 169 ALA A N 1
ATOM 1329 C CA . ALA A 1 169 ? -4.468 -15.307 -6.748 1.00 96.81 169 ALA A CA 1
ATOM 1330 C C . ALA A 1 169 ? -4.505 -15.477 -8.277 1.00 96.81 169 ALA A C 1
ATOM 1332 O O . ALA A 1 169 ? -4.263 -16.573 -8.768 1.00 96.81 169 ALA A O 1
ATOM 1333 N N . ALA A 1 170 ? -4.829 -14.414 -9.015 1.00 97.12 170 ALA A N 1
ATOM 1334 C CA . ALA A 1 170 ? -4.930 -14.418 -10.472 1.00 97.12 170 ALA A CA 1
ATOM 1335 C C . ALA A 1 170 ? -3.707 -13.790 -11.168 1.00 97.12 170 ALA A C 1
ATOM 1337 O O . ALA A 1 170 ? -3.758 -13.570 -12.377 1.00 97.12 170 ALA A O 1
ATOM 1338 N N . LEU A 1 171 ? -2.641 -13.465 -10.424 1.00 97.69 171 LEU A N 1
ATOM 1339 C CA . LEU A 1 171 ? -1.412 -12.929 -11.008 1.00 97.69 171 LEU A CA 1
ATOM 1340 C C . LEU A 1 171 ? -0.722 -13.970 -11.896 1.00 97.69 171 LEU A C 1
ATOM 1342 O O . LEU A 1 171 ? -0.520 -15.111 -11.486 1.00 97.69 171 LEU A O 1
ATOM 1346 N N . ASP A 1 172 ? -0.271 -13.534 -13.070 1.00 97.50 172 ASP A N 1
ATOM 1347 C CA . ASP A 1 172 ? 0.696 -14.274 -13.879 1.00 97.50 172 ASP A CA 1
ATOM 1348 C C . ASP A 1 172 ? 2.114 -13.838 -13.482 1.00 97.50 172 ASP A C 1
ATOM 1350 O O . ASP A 1 172 ? 2.656 -12.852 -13.984 1.00 97.50 172 ASP A O 1
ATOM 1354 N N . GLU A 1 173 ? 2.705 -14.545 -12.516 1.00 95.88 173 GLU A N 1
ATOM 1355 C CA . GLU A 1 173 ? 4.039 -14.217 -11.995 1.00 95.88 173 GLU A CA 1
ATOM 1356 C C . GLU A 1 173 ? 5.141 -14.338 -13.061 1.00 95.88 173 GLU A C 1
ATOM 1358 O O . GLU A 1 173 ? 6.132 -13.608 -12.996 1.00 95.88 173 GLU A O 1
ATOM 1363 N N . GLY A 1 174 ? 4.959 -15.212 -14.059 1.00 97.25 174 GLY A N 1
ATOM 1364 C CA . GLY A 1 174 ? 5.893 -15.374 -15.173 1.00 97.25 174 GLY A CA 1
ATOM 1365 C C . GLY A 1 174 ? 5.884 -14.156 -16.092 1.00 97.25 174 GLY A C 1
ATOM 1366 O O . GLY A 1 174 ? 6.938 -13.569 -16.345 1.00 97.25 174 GLY A O 1
ATOM 1367 N N . LEU A 1 175 ? 4.694 -13.721 -16.512 1.00 97.88 175 LEU A N 1
ATOM 1368 C CA . LEU A 1 175 ? 4.525 -12.513 -17.322 1.00 97.88 175 LEU A CA 1
ATOM 1369 C C . LEU A 1 175 ? 4.985 -11.257 -16.572 1.00 97.88 175 LEU A C 1
ATOM 1371 O O . LEU A 1 175 ? 5.631 -10.386 -17.152 1.00 97.88 175 LEU A O 1
ATOM 1375 N N . ILE A 1 176 ? 4.703 -11.159 -15.270 1.00 97.88 176 ILE A N 1
ATOM 1376 C CA . ILE A 1 176 ? 5.214 -10.058 -14.445 1.00 97.88 176 ILE A CA 1
ATOM 1377 C C . ILE A 1 176 ? 6.744 -10.045 -14.470 1.00 97.88 176 ILE A C 1
ATOM 1379 O O . ILE A 1 176 ? 7.336 -8.996 -14.721 1.00 97.88 176 ILE A O 1
ATOM 1383 N N . ALA A 1 177 ? 7.393 -11.189 -14.242 1.00 97.19 177 ALA A N 1
ATOM 1384 C CA . ALA A 1 177 ? 8.849 -11.280 -14.273 1.00 97.19 177 ALA A CA 1
ATOM 1385 C C . ALA A 1 177 ? 9.429 -10.888 -15.644 1.00 97.19 177 ALA A C 1
ATOM 1387 O O . ALA A 1 177 ? 10.447 -10.197 -15.690 1.00 97.19 177 ALA A O 1
ATOM 1388 N N . GLU A 1 178 ? 8.761 -11.261 -16.739 1.00 98.00 178 GLU A N 1
ATOM 1389 C CA . GLU A 1 178 ? 9.121 -10.871 -18.109 1.00 98.00 178 GLU A CA 1
ATOM 1390 C C . GLU A 1 178 ? 9.001 -9.356 -18.345 1.00 98.00 178 GLU A C 1
ATOM 1392 O O . GLU A 1 178 ? 9.842 -8.764 -19.021 1.00 98.00 178 GLU A O 1
ATOM 1397 N N . LYS A 1 179 ? 7.982 -8.711 -17.766 1.00 98.19 179 LYS A N 1
ATOM 1398 C CA . LYS A 1 179 ? 7.700 -7.278 -17.946 1.00 98.19 179 LYS A CA 1
ATOM 1399 C C . LYS A 1 179 ? 8.491 -6.353 -17.029 1.00 98.19 179 LYS A C 1
ATOM 1401 O O . LYS A 1 179 ? 8.705 -5.193 -17.375 1.00 98.19 179 LYS A O 1
ATOM 1406 N N . LEU A 1 180 ? 8.976 -6.827 -15.883 1.00 97.94 180 LEU A N 1
ATOM 1407 C CA . LEU A 1 180 ? 9.739 -5.993 -14.945 1.00 97.94 180 LEU A CA 1
ATOM 1408 C C . LEU A 1 180 ? 10.996 -5.324 -15.546 1.00 97.94 180 LEU A C 1
ATOM 1410 O O . LEU A 1 180 ? 11.233 -4.161 -15.213 1.00 97.94 180 LEU A O 1
ATOM 1414 N N . PRO A 1 181 ? 11.789 -5.969 -16.426 1.00 98.19 181 PRO A N 1
ATOM 1415 C CA . PRO A 1 181 ? 12.874 -5.298 -17.144 1.00 98.19 181 PRO A CA 1
ATOM 1416 C C . PRO A 1 181 ? 12.412 -4.104 -17.994 1.00 98.19 181 PRO A C 1
ATOM 1418 O O . PRO A 1 181 ? 13.093 -3.081 -18.021 1.00 98.19 181 PRO A O 1
ATOM 1421 N N . GLU A 1 182 ? 11.247 -4.201 -18.648 1.00 98.12 182 GLU A N 1
ATOM 1422 C CA . GLU A 1 182 ? 10.645 -3.107 -19.429 1.00 98.12 182 GLU 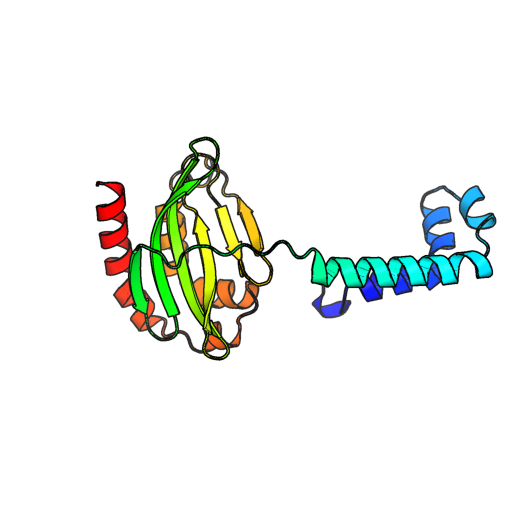A CA 1
ATOM 1423 C C . GLU A 1 182 ? 10.274 -1.929 -18.513 1.00 98.12 182 GLU A C 1
ATOM 1425 O O . GLU A 1 182 ? 10.623 -0.779 -18.794 1.00 98.12 182 GLU A O 1
ATOM 1430 N N . VAL A 1 183 ? 9.649 -2.229 -17.368 1.00 97.69 183 VAL A N 1
ATOM 1431 C CA . VAL A 1 183 ? 9.299 -1.243 -16.330 1.00 97.69 183 VAL A CA 1
ATOM 1432 C C . VAL A 1 183 ? 10.544 -0.522 -15.815 1.00 97.69 183 VAL A C 1
ATOM 1434 O O . VAL A 1 183 ? 10.567 0.706 -15.734 1.00 97.69 183 VAL A O 1
ATOM 1437 N N . GLU A 1 184 ? 11.595 -1.273 -15.487 1.00 97.88 184 GLU A N 1
ATOM 1438 C CA . GLU A 1 184 ? 12.850 -0.722 -14.981 1.00 97.88 184 GLU A CA 1
ATOM 1439 C C . GLU A 1 184 ? 13.540 0.178 -16.013 1.00 97.88 184 GLU A C 1
ATOM 1441 O O . GLU A 1 184 ? 13.915 1.304 -15.683 1.00 97.88 184 GLU A O 1
ATOM 1446 N N . ALA A 1 185 ? 13.658 -0.272 -17.265 1.00 97.62 185 ALA A N 1
ATOM 1447 C CA . ALA A 1 185 ? 14.281 0.507 -18.331 1.00 97.62 185 ALA A CA 1
ATOM 1448 C C . ALA A 1 185 ? 13.514 1.809 -18.617 1.00 97.62 185 ALA A C 1
ATOM 1450 O O . ALA A 1 185 ? 14.115 2.880 -18.782 1.00 97.62 185 ALA A O 1
ATOM 1451 N N . ARG A 1 186 ? 12.174 1.747 -18.632 1.00 97.75 186 ARG A N 1
ATOM 1452 C CA . ARG A 1 186 ? 11.349 2.937 -18.856 1.00 97.75 186 ARG A CA 1
ATOM 1453 C C . ARG A 1 186 ? 11.489 3.941 -17.717 1.00 97.75 186 ARG A C 1
ATOM 1455 O O . ARG A 1 186 ? 11.716 5.122 -17.975 1.00 97.75 186 ARG A O 1
ATOM 1462 N N . ALA A 1 187 ? 11.434 3.474 -16.474 1.00 96.12 187 ALA A N 1
ATOM 1463 C CA . ALA A 1 187 ? 11.614 4.324 -15.305 1.00 96.12 187 ALA A CA 1
ATOM 1464 C C . ALA A 1 187 ? 13.014 4.968 -15.256 1.00 96.12 187 ALA A C 1
ATOM 1466 O O . ALA A 1 187 ? 13.127 6.153 -14.952 1.00 96.12 187 ALA A O 1
ATOM 1467 N N . GLN A 1 188 ? 14.075 4.239 -15.619 1.00 95.38 188 GLN A N 1
ATOM 1468 C CA . GLN A 1 188 ? 15.430 4.803 -15.720 1.00 95.38 188 GLN A CA 1
ATOM 1469 C C . GLN A 1 188 ? 15.523 5.906 -16.782 1.00 95.38 188 GLN A C 1
ATOM 1471 O O . GLN A 1 188 ? 16.171 6.929 -16.554 1.00 95.38 188 GLN A O 1
ATOM 1476 N N . THR A 1 189 ? 14.831 5.735 -17.912 1.00 96.38 189 THR A N 1
ATOM 1477 C CA . THR A 1 189 ? 14.744 6.770 -18.954 1.00 96.38 189 THR A CA 1
ATOM 1478 C C . THR A 1 189 ? 14.075 8.033 -18.412 1.00 96.38 189 THR A C 1
ATOM 1480 O O . THR A 1 189 ? 14.585 9.128 -18.610 1.00 96.38 189 THR A O 1
ATOM 1483 N N . MET A 1 190 ? 12.965 7.887 -17.681 1.00 95.06 190 MET A N 1
ATOM 1484 C CA . MET A 1 190 ? 12.245 9.012 -17.071 1.00 95.06 190 MET A CA 1
ATOM 1485 C C . MET A 1 190 ? 13.049 9.717 -15.971 1.00 95.06 190 MET A C 1
ATOM 1487 O O . MET A 1 190 ? 12.928 10.924 -15.812 1.00 95.06 190 MET A O 1
ATOM 1491 N N . LEU A 1 191 ? 13.862 8.978 -15.212 1.00 90.69 191 LEU A N 1
ATOM 1492 C CA . LEU A 1 191 ? 14.743 9.540 -14.181 1.00 90.69 191 LEU A CA 1
ATOM 1493 C C . LEU A 1 191 ? 15.927 10.324 -14.761 1.00 90.69 191 LEU A C 1
ATOM 1495 O O . LEU A 1 191 ? 16.513 11.138 -14.052 1.00 90.69 191 LEU A O 1
ATOM 1499 N N . SER A 1 192 ? 16.287 10.049 -16.015 1.00 88.38 192 SER A N 1
ATOM 1500 C CA . SER A 1 192 ? 17.419 10.671 -16.713 1.00 88.38 192 SER A CA 1
ATOM 1501 C C . SER A 1 192 ? 17.000 11.799 -17.666 1.00 88.38 192 SER A C 1
ATOM 1503 O O . SER A 1 192 ? 17.869 12.385 -18.311 1.00 88.38 192 SER A O 1
ATOM 1505 N N . ALA A 1 193 ? 15.694 12.054 -17.792 1.00 79.06 193 ALA A N 1
ATOM 1506 C CA . ALA A 1 193 ? 15.100 13.098 -18.627 1.00 79.06 193 ALA A CA 1
ATOM 1507 C C . ALA A 1 193 ? 15.022 14.436 -17.879 1.00 79.06 193 ALA A C 1
ATOM 1509 O O . ALA A 1 193 ? 15.246 15.475 -18.539 1.00 79.06 193 ALA A O 1
#

pLDDT: mean 93.24, std 6.61, range [65.25, 98.62]